Protein AF-A0A183J770-F1 (afdb_monomer_lite)

Secondary structure (DSSP, 8-state):
-HHHHHT-TTGGG-HHHHHHHHHHHHHHHHHHHHHHHHHHHHHHTT-HHHHHHHHHHHHHTT-HHHHHHHHHHHHHHHHHHHHHHHHHHHHHHHHHTTSS---TT------HHHHHHHHHHHHHHHHHHHHHHHHHHHHHHHHHHHHHHPBPTTT--BHHHHH-SHHHHHHHHHHHHHHHHHHHH-HHHHHHHHHSHHHHHHHHHHHHHHHHHHHHHHHHHS-SS-----TTTTHHHHHHHHHHTHHHHHHHHHHHHHHHHHHHHHHHHT-SSSS--HHHHHHHHHHHHHHHHTTTT-HHHHHHHHHHHHHHHHH-

Foldseek 3Di:
DVVVQVPPPVQCPDVVSVVVVVCVVVVLVVLLVVLLVLCVVCLLVVPLVSVLVSLVSCVVSVNNLVSVLVVLVVLLVVLLVLLVCLVVVLVVQLVVQPPPDDDPPDDDDPPPSSLVSSLVSRLVSLLVSLVSLLSVLSSVLSNLQNQQVDADPVPRHGNCVVNDPVSVVVSLLSSLVSLLVSCPPDPSNVVSCLQQVLSSVVSLCVSVPVSLVVLVVSVVVDPPDDPPRDSCNCVVSSVSNVVSCVVSLVSNLVVLLVQLVVLVVVQCVVPPPNDRDPVSVVSSVVSLCVSLVSCVVPPVSNCSNVVSVVVVVVVD

Organism: NCBI:txid241478

Sequence (316 aa):
MYRLLISKDDLKRIRIIQDEVHSIPKRRAECLKESQKLFLIGLENKDEKQVTFALQCFRNMNALKEQVRLYMDDISAEFEGMLNQIFESTARSTYTSSEGKTIPGSASLPNISVASAVQSSLWPHMNDLFEFVKDLLKKMIVLHGVTQRKRDTVSHKLWSDLIGHDDEDRLWRALAYLLQQKFSDHTAFRLTFQSNYPQLLRMINSAFLVPNQLAMTTSAIGSSDSSGLTRDSFYEQYKLLRKSALVLENAFVAKSLSRMFSSVESAFEDSSKRIPDEATTEIVVKSLSIELSAVEFDGELFSQVFIFSDIFSTFL

InterPro domains:
  IPR019465 Conserved oligomeric Golgi complex subunit 5 [PTHR13228] (4-305)
  IPR048485 Conserved oligomeric Golgi complex subunit 5, helical domain [PF20649] (11-208)

pLDDT: mean 78.62, std 15.92, range [36.47, 96.75]

Structure (mmCIF, N/CA/C/O backbone):
data_AF-A0A183J770-F1
#
_entry.id   AF-A0A183J770-F1
#
loop_
_atom_site.group_PDB
_atom_site.id
_atom_site.type_symbol
_atom_site.label_atom_id
_atom_site.label_alt_id
_atom_site.label_comp_id
_atom_site.label_asym_id
_atom_site.label_entity_id
_atom_site.label_seq_id
_atom_site.pdbx_PDB_ins_code
_atom_site.Cartn_x
_atom_site.Cartn_y
_atom_site.Cartn_z
_atom_site.occupancy
_atom_site.B_iso_or_equiv
_atom_site.auth_seq_id
_atom_site.auth_comp_id
_atom_site.auth_asym_id
_atom_site.auth_atom_id
_atom_site.pdbx_PDB_model_num
ATOM 1 N N . MET A 1 1 ? -17.113 -10.665 32.491 1.00 40.47 1 MET A N 1
ATOM 2 C CA . MET A 1 1 ? -17.746 -10.081 33.697 1.00 40.47 1 MET A CA 1
ATOM 3 C C . MET A 1 1 ? -19.216 -9.688 33.477 1.00 40.47 1 MET A C 1
ATOM 5 O O . MET A 1 1 ? -20.045 -10.115 34.263 1.00 40.47 1 MET A O 1
ATOM 9 N N . TYR A 1 2 ? -19.592 -8.992 32.392 1.00 44.75 2 TYR A N 1
ATOM 10 C CA . TYR A 1 2 ? -20.993 -8.572 32.144 1.00 44.75 2 TYR A CA 1
ATOM 11 C C . TYR A 1 2 ? -22.030 -9.706 31.988 1.00 44.75 2 TYR A C 1
ATOM 13 O O . TYR A 1 2 ? -23.143 -9.585 32.494 1.00 44.75 2 TYR A O 1
ATOM 21 N N . ARG A 1 3 ? -21.671 -10.849 31.380 1.00 45.25 3 ARG A N 1
ATOM 22 C CA . ARG A 1 3 ? -22.568 -12.027 31.312 1.00 45.25 3 ARG A CA 1
ATOM 23 C C . ARG A 1 3 ? -22.932 -12.603 32.691 1.00 45.25 3 ARG A C 1
ATOM 25 O O . ARG A 1 3 ? -24.007 -13.166 32.836 1.00 45.25 3 ARG A O 1
ATOM 32 N N . LEU A 1 4 ? -22.074 -12.426 33.700 1.00 47.38 4 LEU A N 1
ATOM 33 C CA . LEU A 1 4 ? -22.304 -12.917 35.065 1.00 47.38 4 LEU A CA 1
ATOM 34 C C . LEU A 1 4 ? -23.279 -12.036 35.863 1.00 47.38 4 LEU A C 1
ATOM 36 O O . LEU A 1 4 ? -23.953 -12.545 36.752 1.00 47.38 4 LEU A O 1
ATOM 40 N N . LEU A 1 5 ? -23.399 -10.746 35.527 1.00 51.81 5 LEU A N 1
ATOM 41 C CA . LEU A 1 5 ? -24.371 -9.838 36.151 1.00 51.81 5 LEU A CA 1
ATOM 42 C C . LEU A 1 5 ? -25.779 -10.015 35.567 1.00 51.81 5 LEU A C 1
ATOM 44 O O . LEU A 1 5 ? -26.750 -10.035 36.312 1.00 51.81 5 LEU A O 1
ATOM 48 N N . ILE A 1 6 ? -25.891 -10.234 34.254 1.00 53.56 6 ILE A N 1
ATOM 49 C CA . ILE A 1 6 ? -27.184 -10.445 33.573 1.00 53.56 6 ILE A CA 1
ATOM 50 C C . ILE A 1 6 ? -27.769 -11.841 33.870 1.00 53.56 6 ILE A C 1
ATOM 52 O O . ILE A 1 6 ? -28.968 -12.060 33.728 1.00 53.56 6 ILE A O 1
ATOM 56 N N . SER A 1 7 ? -26.939 -12.794 34.306 1.00 51.69 7 SER A N 1
ATOM 57 C CA . SER A 1 7 ? -27.364 -14.164 34.624 1.00 51.69 7 SER A CA 1
ATOM 58 C C . SER A 1 7 ? -28.011 -14.323 36.003 1.00 51.69 7 SER A C 1
ATOM 60 O O . SER A 1 7 ? -28.577 -15.381 36.268 1.00 51.69 7 SER A O 1
ATOM 62 N N . LYS A 1 8 ? -27.930 -13.327 36.894 1.00 57.81 8 LYS A N 1
ATOM 63 C CA . LYS A 1 8 ? -28.646 -13.387 38.173 1.00 57.81 8 LYS A CA 1
ATOM 64 C C . LYS A 1 8 ? -30.085 -12.938 37.937 1.00 57.81 8 LYS A C 1
ATOM 66 O O . LYS A 1 8 ? -30.335 -11.748 37.753 1.00 57.81 8 LYS A O 1
ATOM 71 N N . ASP A 1 9 ? -31.019 -13.888 37.918 1.00 60.59 9 ASP A N 1
ATOM 72 C CA . ASP A 1 9 ? -32.450 -13.642 37.665 1.00 60.59 9 ASP A CA 1
ATOM 73 C C . ASP A 1 9 ? -33.079 -12.604 38.611 1.00 60.59 9 ASP A C 1
ATOM 75 O O . ASP A 1 9 ? -34.055 -11.948 38.241 1.00 60.59 9 ASP A O 1
ATOM 79 N N . ASP A 1 10 ? -32.470 -12.368 39.774 1.00 64.38 10 ASP A N 1
ATOM 80 C CA . ASP A 1 10 ? -32.885 -11.337 40.728 1.00 64.38 10 ASP A CA 1
ATOM 81 C C . ASP A 1 10 ? -32.707 -9.905 40.192 1.00 64.38 10 ASP A C 1
ATOM 83 O O . ASP A 1 10 ? -33.536 -9.034 40.455 1.00 64.38 10 ASP A O 1
ATOM 87 N N . LEU A 1 11 ? -31.670 -9.645 39.383 1.00 66.75 11 LEU A N 1
ATOM 88 C CA . LEU A 1 11 ? -31.379 -8.307 38.841 1.00 66.75 11 LEU A CA 1
ATOM 89 C C . LEU A 1 11 ? -32.272 -7.952 37.646 1.00 66.75 11 LEU A C 1
ATOM 91 O O . LEU A 1 11 ? -32.510 -6.776 37.378 1.00 66.75 11 LEU A O 1
ATOM 95 N N . LYS A 1 12 ? -32.826 -8.956 36.955 1.00 63.12 12 LYS A N 1
ATOM 96 C CA . LYS A 1 12 ? -33.739 -8.748 35.820 1.00 63.12 12 LYS A CA 1
ATOM 97 C C . LYS A 1 12 ? -35.102 -8.195 36.236 1.00 63.12 12 LYS A C 1
ATOM 99 O O . LYS A 1 12 ? -35.827 -7.726 35.368 1.00 63.12 12 LYS A O 1
ATOM 104 N N . ARG A 1 13 ? -35.482 -8.268 37.519 1.00 66.31 13 ARG A N 1
ATOM 105 C CA . ARG A 1 13 ? -36.800 -7.823 38.022 1.00 66.31 13 ARG A CA 1
ATOM 106 C C . ARG A 1 13 ? -36.844 -6.345 38.420 1.00 66.31 13 ARG A C 1
ATOM 108 O O . ARG A 1 13 ? -37.922 -5.816 38.681 1.00 66.31 13 ARG A O 1
ATOM 115 N N . ILE A 1 14 ? -35.698 -5.668 38.465 1.00 78.69 14 ILE A N 1
ATOM 116 C CA . ILE A 1 14 ? -35.604 -4.260 38.857 1.00 78.69 14 ILE A CA 1
ATOM 117 C C . ILE A 1 14 ? -35.813 -3.390 37.608 1.00 78.69 14 ILE A C 1
ATOM 119 O O . ILE A 1 14 ? -34.984 -3.412 36.702 1.00 78.69 14 ILE A O 1
ATOM 123 N N . ARG A 1 15 ? -36.905 -2.609 37.559 1.00 73.56 15 ARG A N 1
ATOM 124 C CA . ARG A 1 15 ? -37.276 -1.762 36.397 1.00 73.56 15 ARG A CA 1
ATOM 125 C C . ARG A 1 15 ? -36.148 -0.835 35.933 1.00 73.56 15 ARG A C 1
ATOM 127 O O . ARG A 1 15 ? -35.867 -0.774 34.746 1.00 73.56 15 ARG A O 1
ATOM 134 N N . ILE A 1 16 ? -35.445 -0.202 36.872 1.00 76.56 16 ILE A N 1
ATOM 135 C CA . ILE A 1 16 ? -34.307 0.685 36.571 1.00 76.56 16 ILE A CA 1
ATOM 136 C C . ILE A 1 16 ? -33.196 -0.078 35.829 1.00 76.56 16 ILE A C 1
ATOM 138 O O . ILE A 1 16 ? -32.640 0.420 34.856 1.00 76.56 16 ILE A O 1
ATOM 142 N N . ILE A 1 17 ? -32.914 -1.319 36.241 1.00 78.25 17 ILE A N 1
ATOM 143 C CA . ILE A 1 17 ? -31.910 -2.168 35.588 1.00 78.25 17 ILE A CA 1
ATOM 144 C C . ILE A 1 17 ? -32.400 -2.604 34.204 1.00 78.25 17 ILE A C 1
ATOM 146 O O . ILE A 1 17 ? -31.603 -2.651 33.273 1.00 78.25 17 ILE A O 1
ATOM 150 N N . GLN A 1 18 ? -33.694 -2.893 34.034 1.00 76.44 18 GLN A N 1
ATOM 151 C CA . GLN A 1 18 ? -34.252 -3.210 32.717 1.00 76.44 18 GLN A CA 1
ATOM 152 C C . GLN A 1 18 ? -34.082 -2.040 31.743 1.00 76.44 18 GLN A C 1
ATOM 154 O O . GLN A 1 18 ? -33.569 -2.254 30.645 1.00 76.44 18 GLN A O 1
ATOM 159 N N . ASP A 1 19 ? -34.445 -0.821 32.137 1.00 78.19 19 ASP A N 1
ATOM 160 C CA . ASP A 1 19 ? -34.324 0.365 31.280 1.00 78.19 19 ASP A CA 1
ATOM 161 C C . ASP A 1 19 ? -32.858 0.649 30.910 1.00 78.19 19 ASP A C 1
ATOM 163 O O . ASP A 1 19 ? -32.532 0.895 29.742 1.00 78.19 19 ASP A O 1
ATOM 167 N N . GLU A 1 20 ? -31.936 0.524 31.871 1.00 80.25 20 GLU A N 1
ATOM 168 C CA . GLU A 1 20 ? -30.506 0.671 31.599 1.00 80.25 20 GLU A CA 1
ATOM 169 C C . GLU A 1 20 ? -29.980 -0.416 30.659 1.00 80.25 20 GLU A C 1
ATOM 171 O O . GLU A 1 20 ? -29.270 -0.089 29.705 1.00 80.25 20 GLU A O 1
ATOM 176 N N . VAL A 1 21 ? -30.368 -1.681 30.858 1.00 82.00 21 VAL A N 1
ATOM 177 C CA . VAL A 1 21 ? -29.949 -2.812 30.015 1.00 82.00 21 VAL A CA 1
ATOM 178 C C . VAL A 1 21 ? -30.389 -2.630 28.561 1.00 82.00 21 VAL A C 1
ATOM 180 O O . VAL A 1 21 ? -29.594 -2.901 27.659 1.00 82.00 21 VAL A O 1
ATOM 183 N N . HIS A 1 22 ? -31.593 -2.104 28.310 1.00 83.56 22 HIS A N 1
ATOM 184 C CA . HIS A 1 22 ? -32.054 -1.794 26.949 1.00 83.56 22 HIS A CA 1
ATOM 185 C C . HIS A 1 22 ? -31.248 -0.664 26.290 1.00 83.56 22 HIS A C 1
ATOM 187 O O . HIS A 1 22 ? -31.118 -0.634 25.066 1.00 83.56 22 HIS A O 1
ATOM 193 N N . SER A 1 23 ? -30.662 0.244 27.076 1.00 85.81 23 SER A N 1
ATOM 194 C CA . SER A 1 23 ? -29.820 1.331 26.559 1.00 85.81 23 SER A CA 1
ATOM 195 C C . SER A 1 23 ? -28.373 0.906 26.248 1.00 85.81 23 SER A C 1
ATOM 197 O O . SER A 1 23 ? -27.687 1.587 25.481 1.00 85.81 23 SER A O 1
ATOM 199 N N . ILE A 1 24 ? -27.901 -0.227 26.792 1.00 87.12 24 ILE A N 1
ATOM 200 C CA . ILE A 1 24 ? -26.514 -0.711 26.636 1.00 87.12 24 ILE A CA 1
ATOM 201 C C . ILE A 1 24 ? -26.102 -0.886 25.165 1.00 87.12 24 ILE A C 1
ATOM 203 O O . ILE A 1 24 ? -25.018 -0.415 24.816 1.00 87.12 24 ILE A O 1
ATOM 207 N N . PRO A 1 25 ? -26.898 -1.515 24.275 1.00 88.56 25 PRO A N 1
ATOM 208 C CA . PRO A 1 25 ? -26.505 -1.685 22.876 1.00 88.56 25 PRO A CA 1
ATOM 209 C C . PRO A 1 25 ? -26.272 -0.351 22.164 1.00 88.56 25 PRO A C 1
ATOM 211 O O . PRO A 1 25 ? -25.290 -0.209 21.437 1.00 88.56 25 PRO A O 1
ATOM 214 N N . LYS A 1 26 ? -27.128 0.646 22.428 1.00 90.62 26 LYS A N 1
ATOM 215 C CA . LYS A 1 26 ? -26.991 1.999 21.875 1.00 90.62 26 LYS A CA 1
ATOM 216 C C . LYS A 1 26 ? -25.698 2.657 22.357 1.00 90.62 26 LYS A C 1
ATOM 218 O O . LYS A 1 26 ? -24.903 3.107 21.539 1.00 90.62 26 LYS A O 1
ATOM 223 N N . ARG A 1 27 ? -25.437 2.624 23.668 1.00 88.81 27 ARG A N 1
ATOM 224 C CA . ARG A 1 27 ? -24.197 3.167 24.250 1.00 88.81 27 ARG A CA 1
ATOM 225 C C . ARG A 1 27 ? -22.950 2.444 23.736 1.00 88.81 27 ARG A C 1
ATOM 227 O O . ARG A 1 27 ? -21.929 3.080 23.497 1.00 88.81 27 ARG A O 1
ATOM 234 N N . ARG A 1 28 ? -23.024 1.124 23.521 1.00 91.31 28 ARG A N 1
ATOM 235 C CA . ARG A 1 28 ? -21.940 0.344 22.903 1.00 91.31 28 ARG A CA 1
ATOM 236 C C . ARG A 1 28 ? -21.666 0.819 21.476 1.00 91.31 28 ARG A C 1
ATOM 238 O O . ARG A 1 28 ? -20.506 0.996 21.127 1.00 91.31 28 ARG A O 1
ATOM 245 N N . ALA A 1 29 ? -22.703 1.034 20.668 1.00 91.62 29 ALA A N 1
ATOM 246 C CA . ALA A 1 29 ? -22.549 1.529 19.301 1.00 91.62 29 ALA A CA 1
ATOM 247 C C . ALA A 1 29 ? -21.938 2.942 19.263 1.00 91.62 29 ALA A C 1
ATOM 249 O O . ALA A 1 29 ? -21.024 3.196 18.482 1.00 91.62 29 ALA A O 1
ATOM 250 N N . GLU A 1 30 ? -22.383 3.840 20.145 1.00 93.38 30 GLU A N 1
ATOM 251 C CA . GLU A 1 30 ? -21.817 5.189 20.285 1.00 93.38 30 GLU A CA 1
ATOM 252 C C . GLU A 1 30 ? -20.341 5.145 20.712 1.00 93.38 30 GLU A C 1
ATOM 254 O O . GLU A 1 30 ? -19.501 5.809 20.107 1.00 93.38 30 GLU A O 1
ATOM 259 N N . CYS A 1 31 ? -19.998 4.306 21.694 1.00 94.06 31 CYS A N 1
ATOM 260 C CA . CYS A 1 31 ? -18.619 4.130 22.148 1.00 94.06 31 CYS A CA 1
ATOM 261 C C . CYS A 1 31 ? -17.715 3.534 21.057 1.00 94.06 31 CYS A C 1
ATOM 263 O O . CYS A 1 31 ? -16.578 3.980 20.902 1.00 94.06 31 CYS A O 1
ATOM 265 N N . LEU A 1 32 ? -18.213 2.570 20.270 1.00 94.25 32 LEU A N 1
ATOM 266 C CA . LEU A 1 32 ? -17.489 2.028 19.114 1.00 94.25 32 LEU A CA 1
ATOM 267 C C . LEU A 1 32 ? -17.213 3.112 18.077 1.00 94.25 32 LEU A C 1
ATOM 269 O O . LEU A 1 32 ? -16.071 3.254 17.653 1.00 94.25 32 LEU A O 1
ATOM 273 N N . LYS A 1 33 ? -18.227 3.910 17.729 1.00 94.69 33 LYS A N 1
ATOM 274 C CA . LYS A 1 33 ? -18.086 5.009 16.770 1.00 94.69 33 LYS A CA 1
ATOM 275 C C . LYS A 1 33 ? -17.037 6.024 17.220 1.00 94.69 33 LYS A C 1
ATOM 277 O O . LYS A 1 33 ? -16.205 6.443 16.420 1.00 94.69 33 LYS A O 1
ATOM 282 N N . GLU A 1 34 ? -17.051 6.411 18.491 1.00 95.50 34 GLU A N 1
ATOM 283 C CA . GLU A 1 34 ? -16.088 7.390 19.002 1.00 95.50 34 GLU A CA 1
ATOM 284 C C . GLU A 1 34 ? -14.673 6.809 19.107 1.00 95.50 34 GLU A C 1
ATOM 286 O O . GLU A 1 34 ? -13.698 7.475 18.764 1.00 95.50 34 GLU A O 1
ATOM 291 N N . SER A 1 35 ? -14.564 5.529 19.477 1.00 96.12 35 SER A N 1
ATOM 292 C CA . SER A 1 35 ? -13.290 4.801 19.464 1.00 96.12 35 SER A CA 1
ATOM 293 C C . SER A 1 35 ? -12.728 4.679 18.046 1.00 96.12 35 SER A C 1
ATOM 295 O O . SER A 1 35 ? -11.525 4.821 17.863 1.00 96.12 35 SER A O 1
ATOM 297 N N . GLN A 1 36 ? -13.580 4.481 17.036 1.00 95.81 36 GLN A N 1
ATOM 298 C CA . GLN A 1 36 ? -13.178 4.436 15.629 1.00 95.81 36 GLN A CA 1
ATOM 299 C C . GLN A 1 36 ? -12.633 5.777 15.144 1.00 95.81 36 GLN A C 1
ATOM 301 O O . GLN A 1 36 ? -11.571 5.814 14.532 1.00 95.81 36 GLN A O 1
ATOM 306 N N . LYS A 1 37 ? -13.287 6.894 15.477 1.00 96.06 37 LYS A N 1
ATOM 307 C CA . LYS A 1 37 ? -12.739 8.221 15.159 1.00 96.06 37 LYS A CA 1
ATOM 308 C C . LYS A 1 37 ? -11.376 8.438 15.808 1.00 96.06 37 LYS A C 1
ATOM 310 O O . LYS A 1 37 ? -10.448 8.878 15.141 1.00 96.06 37 LYS A O 1
ATOM 315 N N . LEU A 1 38 ? -11.252 8.108 17.094 1.00 96.44 38 LEU A N 1
ATOM 316 C CA . LEU A 1 38 ? -9.996 8.258 17.823 1.00 96.44 38 LEU A CA 1
ATOM 317 C C . LEU A 1 38 ? -8.891 7.360 17.252 1.00 96.44 38 LEU A C 1
ATOM 319 O O . LEU A 1 38 ? -7.741 7.778 17.191 1.00 96.44 38 LEU A O 1
ATOM 323 N N . PHE A 1 39 ? -9.240 6.153 16.803 1.00 96.75 39 PHE A N 1
ATOM 324 C CA . PHE A 1 39 ? -8.320 5.252 16.115 1.00 96.75 39 PHE A CA 1
ATOM 325 C C . PHE A 1 39 ? -7.771 5.885 14.834 1.00 96.75 39 PHE A C 1
ATOM 327 O O . PHE A 1 39 ? -6.556 5.945 14.662 1.00 96.75 39 PHE A O 1
ATOM 334 N N . LEU A 1 40 ? -8.650 6.409 13.975 1.00 95.56 40 LEU A N 1
ATOM 335 C CA . LEU A 1 40 ? -8.260 7.039 12.712 1.00 95.56 40 LEU A CA 1
ATOM 336 C C . LEU A 1 40 ? -7.416 8.301 12.937 1.00 95.56 40 LEU A C 1
ATOM 338 O O . LEU A 1 40 ? -6.365 8.446 12.322 1.00 95.56 40 LEU A O 1
ATOM 342 N N . ILE A 1 41 ? -7.821 9.172 13.867 1.00 95.88 41 ILE A N 1
ATOM 343 C CA . ILE A 1 41 ? -7.059 10.377 14.240 1.00 95.88 41 ILE A CA 1
ATOM 344 C C . ILE A 1 41 ? -5.691 9.997 14.822 1.00 95.88 41 ILE A C 1
ATOM 346 O O . ILE A 1 41 ? -4.683 10.630 14.510 1.00 95.88 41 ILE A O 1
ATOM 350 N N . GLY A 1 42 ? -5.646 8.952 15.650 1.00 94.31 42 GLY A N 1
ATOM 351 C CA . GLY A 1 42 ? -4.410 8.437 16.223 1.00 94.31 42 GLY A CA 1
ATOM 352 C C . GLY A 1 42 ? -3.455 7.909 15.155 1.00 94.31 42 GLY A C 1
ATOM 353 O O . GLY A 1 42 ? -2.263 8.199 15.217 1.00 94.31 42 GLY A O 1
ATOM 354 N N . LEU A 1 43 ? -3.962 7.182 14.155 1.00 94.44 43 LEU A N 1
ATOM 355 C CA . LEU A 1 43 ? -3.157 6.704 13.028 1.00 94.44 43 LEU A CA 1
ATOM 356 C C . LEU A 1 43 ? -2.656 7.854 12.149 1.00 94.44 43 LEU A C 1
ATOM 358 O O . LEU A 1 43 ? -1.479 7.872 11.798 1.00 94.44 43 LEU A O 1
ATOM 362 N N . GLU A 1 44 ? -3.512 8.829 11.848 1.00 94.12 44 GLU A N 1
ATOM 363 C CA . GLU A 1 44 ? -3.158 10.010 11.054 1.00 94.12 44 GLU A CA 1
ATOM 364 C C . GLU A 1 44 ? -2.035 10.823 11.717 1.00 94.12 44 GLU A C 1
ATOM 366 O O . GLU A 1 44 ? -1.012 11.131 11.105 1.00 94.12 44 GLU A O 1
ATOM 371 N N . ASN A 1 45 ? -2.173 11.086 13.018 1.00 93.62 45 ASN A N 1
ATOM 372 C CA . ASN A 1 45 ? -1.188 11.838 13.794 1.00 93.62 45 ASN A CA 1
ATOM 373 C C . ASN A 1 45 ? 0.008 10.996 14.258 1.00 93.62 45 ASN A C 1
ATOM 375 O O . ASN A 1 45 ? 0.919 11.532 14.892 1.00 93.62 45 ASN A O 1
ATOM 379 N N . LYS A 1 46 ? 0.011 9.686 13.977 1.00 90.00 46 LYS A N 1
ATOM 380 C CA . LYS A 1 46 ? 1.010 8.717 14.462 1.00 90.00 46 LYS A CA 1
ATOM 381 C C . LYS A 1 46 ? 1.141 8.726 15.993 1.00 90.00 46 LYS A C 1
ATOM 383 O O . LYS A 1 46 ? 2.217 8.499 16.544 1.00 90.00 46 LYS A O 1
ATOM 388 N N . ASP A 1 47 ? 0.034 8.984 16.689 1.00 91.75 47 ASP A N 1
ATOM 389 C CA . ASP A 1 47 ? -0.039 8.995 18.148 1.00 91.75 47 ASP A CA 1
ATOM 390 C C . ASP A 1 47 ? -0.327 7.582 18.674 1.00 91.75 47 ASP A C 1
ATOM 392 O O . ASP A 1 47 ? -1.475 7.136 18.781 1.00 91.75 47 ASP A O 1
ATOM 396 N N . GLU A 1 48 ? 0.741 6.879 19.057 1.00 90.50 48 GLU A N 1
ATOM 397 C CA . GLU A 1 48 ? 0.664 5.528 19.619 1.00 90.50 48 GLU A CA 1
ATOM 398 C C . GLU A 1 48 ? -0.271 5.427 20.835 1.00 90.50 48 GLU A C 1
ATOM 400 O O . GLU A 1 48 ? -0.868 4.371 21.068 1.00 90.50 48 GLU A O 1
ATOM 405 N N . LYS A 1 49 ? -0.419 6.497 21.631 1.00 91.44 49 LYS A N 1
ATOM 406 C CA . LYS A 1 49 ? -1.262 6.485 22.836 1.00 91.44 49 LYS A CA 1
ATOM 407 C C . LYS A 1 49 ? -2.736 6.482 22.460 1.00 91.44 49 LYS A C 1
ATOM 409 O O . LYS A 1 49 ? -3.499 5.699 23.030 1.00 91.44 49 LYS A O 1
ATOM 414 N N . GLN A 1 50 ? -3.126 7.309 21.490 1.00 93.50 50 GLN A N 1
ATOM 415 C CA . GLN A 1 50 ? -4.499 7.346 20.976 1.00 93.50 50 GLN A CA 1
ATOM 416 C C . GLN A 1 50 ? -4.872 6.021 20.314 1.00 93.50 50 GLN A C 1
ATOM 418 O O . GLN A 1 50 ? -5.920 5.455 20.631 1.00 93.50 50 GLN A O 1
ATOM 423 N N . VAL A 1 51 ? -3.973 5.475 19.487 1.00 94.38 51 VAL A N 1
ATOM 424 C CA . VAL A 1 51 ? -4.157 4.157 18.861 1.00 94.38 51 VAL A CA 1
ATOM 425 C C . VAL A 1 51 ? -4.307 3.074 19.931 1.00 94.38 51 VAL A C 1
ATOM 427 O O . VAL A 1 51 ? -5.261 2.301 19.898 1.00 94.38 51 VAL A O 1
ATOM 430 N N . THR A 1 52 ? -3.437 3.058 20.945 1.00 92.69 52 THR A N 1
ATOM 431 C CA . THR A 1 52 ? -3.531 2.114 22.073 1.00 92.69 52 THR A CA 1
ATOM 432 C C . THR A 1 52 ? -4.875 2.201 22.790 1.00 92.69 52 THR A C 1
ATOM 434 O O . THR A 1 52 ? -5.485 1.170 23.078 1.00 92.69 52 THR A O 1
ATOM 437 N N . PHE A 1 53 ? -5.337 3.413 23.102 1.00 93.50 53 PHE A N 1
ATOM 438 C CA . PHE A 1 53 ? -6.598 3.613 23.810 1.00 93.50 53 PHE A CA 1
ATOM 439 C C . PHE A 1 53 ? -7.789 3.130 22.976 1.00 93.50 53 PHE A C 1
ATOM 441 O O . PHE A 1 53 ? -8.639 2.396 23.482 1.00 93.50 53 PHE A O 1
ATOM 448 N N . ALA A 1 54 ? -7.826 3.475 21.688 1.00 95.44 54 ALA A N 1
ATOM 449 C CA . ALA A 1 54 ? -8.893 3.041 20.797 1.00 95.44 54 ALA A CA 1
ATOM 450 C C . ALA A 1 54 ? -8.931 1.510 20.639 1.00 95.44 54 ALA A C 1
ATOM 452 O O . ALA A 1 54 ? -9.991 0.898 20.797 1.00 95.44 54 ALA A O 1
ATOM 453 N N . LEU A 1 55 ? -7.772 0.869 20.436 1.00 93.94 55 LEU A N 1
ATOM 454 C CA . LEU A 1 55 ? -7.666 -0.593 20.363 1.00 93.94 55 LEU A CA 1
ATOM 455 C C . LEU A 1 55 ? -8.086 -1.268 21.678 1.00 93.94 55 LEU A C 1
ATOM 457 O O . LEU A 1 55 ? -8.776 -2.290 21.653 1.00 93.94 55 LEU A O 1
ATOM 461 N N . GLN A 1 56 ? -7.747 -0.684 22.832 1.00 92.19 56 GLN A N 1
ATOM 462 C CA . GLN A 1 56 ? -8.216 -1.172 24.131 1.00 92.19 56 GLN A CA 1
ATOM 463 C C . GLN A 1 56 ? -9.746 -1.106 24.233 1.00 92.19 56 GLN A C 1
ATOM 465 O O . GLN A 1 56 ? -10.369 -2.065 24.698 1.00 92.19 56 GLN A O 1
ATOM 470 N N . CYS A 1 57 ? -10.370 -0.014 23.781 1.00 93.19 57 CYS A N 1
ATOM 471 C CA . CYS A 1 57 ? -11.827 0.101 23.735 1.00 93.19 57 CYS A CA 1
ATOM 472 C C . CYS A 1 57 ? -12.445 -0.972 22.828 1.00 93.19 57 CYS A C 1
ATOM 474 O O . CYS A 1 57 ? -13.380 -1.661 23.248 1.00 93.19 57 CYS A O 1
ATOM 476 N N . PHE A 1 58 ? -11.891 -1.199 21.632 1.00 94.12 58 PHE A N 1
ATOM 477 C CA . PHE A 1 58 ? -12.351 -2.280 20.756 1.00 94.12 58 PHE A CA 1
ATOM 478 C C . PHE A 1 58 ? -12.206 -3.651 21.412 1.00 94.12 58 PHE A C 1
ATOM 480 O O . PHE A 1 58 ? -13.121 -4.475 21.333 1.00 94.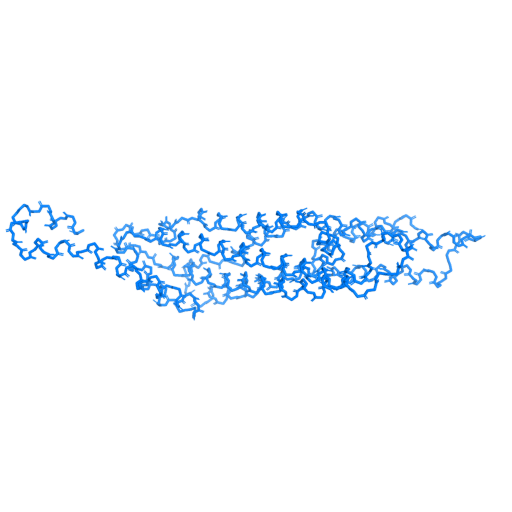12 58 PHE A O 1
ATOM 487 N N . ARG A 1 59 ? -11.092 -3.900 22.108 1.00 90.81 59 ARG A N 1
ATOM 488 C CA . ARG A 1 59 ? -10.871 -5.156 22.826 1.00 90.81 59 ARG A CA 1
ATOM 489 C C . ARG A 1 59 ? -11.900 -5.361 23.932 1.00 90.81 59 ARG A C 1
ATOM 491 O O . ARG A 1 59 ? -12.506 -6.431 23.993 1.00 90.81 59 ARG A O 1
ATOM 498 N N . ASN A 1 60 ? -12.153 -4.335 24.742 1.00 89.94 60 ASN A N 1
ATOM 499 C CA . ASN A 1 60 ? -13.140 -4.367 25.825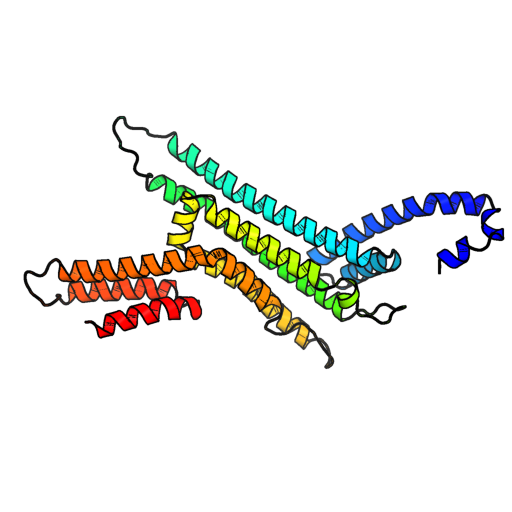 1.00 89.94 60 ASN A CA 1
ATOM 500 C C . ASN A 1 60 ? -14.563 -4.639 25.306 1.00 89.94 60 ASN A C 1
ATOM 502 O O . ASN A 1 60 ? -15.361 -5.285 25.983 1.00 89.94 60 ASN A O 1
ATOM 506 N N . MET A 1 61 ? -14.869 -4.191 24.085 1.00 91.12 61 MET A N 1
ATOM 507 C CA . MET A 1 61 ? -16.151 -4.424 23.411 1.00 91.12 61 MET A CA 1
ATOM 508 C C . MET A 1 61 ? -16.181 -5.698 22.553 1.00 91.12 61 MET A C 1
ATOM 510 O O . MET A 1 61 ? -17.191 -5.953 21.891 1.00 91.12 61 MET A O 1
ATOM 514 N N . ASN A 1 62 ? -15.110 -6.499 22.578 1.00 89.75 62 ASN A N 1
ATOM 515 C CA . ASN A 1 62 ? -14.908 -7.697 21.763 1.00 89.75 62 ASN A CA 1
ATOM 516 C C . ASN A 1 62 ? -15.065 -7.455 20.248 1.00 89.75 62 ASN A C 1
ATOM 518 O O . ASN A 1 62 ? -15.599 -8.298 19.537 1.00 89.75 62 ASN A O 1
ATOM 522 N N . ALA A 1 63 ? -14.617 -6.289 19.780 1.00 92.31 63 ALA A N 1
ATOM 523 C CA . ALA A 1 63 ? -14.697 -5.838 18.391 1.00 92.31 63 ALA A CA 1
ATOM 524 C C . ALA A 1 63 ? -13.311 -5.568 17.767 1.00 92.31 63 ALA A C 1
ATOM 526 O O . ALA A 1 63 ? -13.235 -5.050 16.664 1.00 92.31 63 ALA A O 1
ATOM 527 N N . LEU A 1 64 ? -12.207 -5.908 18.449 1.00 91.88 64 LEU A N 1
ATOM 528 C CA . LEU A 1 64 ? -10.836 -5.592 18.006 1.00 91.88 64 LEU A CA 1
ATOM 529 C C . LEU A 1 64 ? -10.536 -6.062 16.575 1.00 91.88 64 LEU A C 1
ATOM 531 O O . LEU A 1 64 ? -10.231 -5.239 15.719 1.00 91.88 64 LEU A O 1
ATOM 535 N N . LYS A 1 65 ? -10.651 -7.370 16.317 1.00 91.56 65 LYS A N 1
ATOM 536 C CA . LYS A 1 65 ? -10.365 -7.945 14.996 1.00 91.56 65 LYS A CA 1
ATOM 537 C C . LYS A 1 65 ? -11.289 -7.381 13.915 1.00 91.56 65 LYS A C 1
ATOM 539 O O . LYS A 1 65 ? -10.832 -7.018 12.842 1.00 91.56 65 LYS A O 1
ATOM 544 N N . GLU A 1 66 ? -12.580 -7.275 14.221 1.00 93.31 66 GLU A N 1
ATOM 545 C CA . GLU A 1 66 ? -13.583 -6.750 13.291 1.00 93.31 66 GLU A CA 1
ATOM 546 C C . GLU A 1 66 ? -13.280 -5.305 12.878 1.00 93.31 66 GLU A C 1
ATOM 548 O O . GLU A 1 66 ? -13.306 -5.003 11.692 1.00 93.31 66 GLU A O 1
ATOM 553 N N . GLN A 1 67 ? -12.946 -4.429 13.829 1.00 94.31 67 GLN A N 1
ATOM 554 C CA . GLN A 1 67 ? -12.667 -3.018 13.548 1.00 94.31 67 GLN A CA 1
ATOM 555 C C . GLN A 1 67 ? -11.366 -2.823 12.763 1.00 94.31 67 GLN A C 1
ATOM 557 O O . GLN A 1 67 ? -11.325 -1.995 11.859 1.00 94.31 67 GLN A O 1
ATOM 562 N N . VAL A 1 68 ? -10.322 -3.608 13.058 1.00 93.25 68 VAL A N 1
ATOM 563 C CA . VAL A 1 68 ? -9.079 -3.572 12.270 1.00 93.25 68 VAL A CA 1
ATOM 564 C C . VAL A 1 68 ? -9.323 -4.085 10.851 1.00 93.25 68 VAL A C 1
ATOM 566 O O . VAL A 1 68 ? -8.861 -3.464 9.902 1.00 93.25 68 VAL A O 1
ATOM 569 N N . ARG A 1 69 ? -10.103 -5.161 10.683 1.00 94.06 69 ARG A N 1
ATOM 570 C CA . ARG A 1 69 ? -10.469 -5.666 9.354 1.00 94.06 69 ARG A CA 1
ATOM 571 C C . ARG A 1 69 ? -11.265 -4.640 8.548 1.00 94.06 69 ARG A C 1
ATOM 573 O O . ARG A 1 69 ? -10.933 -4.420 7.393 1.00 94.06 69 ARG A O 1
ATOM 580 N N . LEU A 1 70 ? -12.266 -3.994 9.156 1.00 93.94 70 LEU A N 1
ATOM 581 C CA . LEU A 1 70 ? -13.037 -2.930 8.501 1.00 93.94 70 LEU A CA 1
ATOM 582 C C . LEU A 1 70 ? -12.128 -1.791 8.033 1.00 93.94 70 LEU A C 1
ATOM 584 O O . LEU A 1 70 ? -12.253 -1.352 6.901 1.00 93.94 70 LEU A O 1
ATOM 588 N N . TYR A 1 71 ? -11.159 -1.387 8.856 1.00 95.00 71 TYR A N 1
ATOM 589 C CA . TYR A 1 71 ? -10.164 -0.397 8.454 1.00 95.00 71 TYR A CA 1
ATOM 590 C C . TYR A 1 71 ? -9.334 -0.846 7.235 1.00 95.00 71 TYR A C 1
ATOM 592 O O . TYR A 1 71 ? -9.122 -0.054 6.322 1.00 95.00 71 TYR A O 1
ATOM 600 N N . MET A 1 72 ? -8.901 -2.112 7.173 1.00 94.62 72 MET A N 1
ATOM 601 C CA . MET A 1 72 ? -8.178 -2.637 6.001 1.00 94.62 72 MET A CA 1
ATOM 602 C C . MET A 1 72 ? -9.059 -2.720 4.745 1.00 94.62 72 MET A C 1
ATOM 604 O O . MET A 1 72 ? -8.591 -2.442 3.637 1.00 94.62 72 MET A O 1
ATOM 608 N N . ASP A 1 73 ? -10.327 -3.107 4.905 1.00 94.75 73 ASP A N 1
ATOM 609 C CA . ASP A 1 73 ? -11.298 -3.138 3.809 1.00 94.75 73 ASP A CA 1
ATOM 610 C C . ASP A 1 73 ? -11.552 -1.700 3.286 1.00 94.75 73 ASP A C 1
ATOM 612 O O . ASP A 1 73 ? -11.545 -1.485 2.073 1.00 94.75 73 ASP A O 1
ATOM 616 N N . ASP A 1 74 ? -11.661 -0.705 4.178 1.00 95.25 74 ASP A N 1
ATOM 617 C CA . ASP A 1 74 ? -11.811 0.717 3.829 1.00 95.25 74 ASP A CA 1
ATOM 618 C C . ASP A 1 74 ? -10.590 1.247 3.052 1.00 95.25 74 ASP A C 1
ATOM 620 O O . ASP A 1 74 ? -10.755 1.894 2.017 1.00 95.25 74 ASP A O 1
ATOM 624 N N . ILE A 1 75 ? -9.363 0.917 3.484 1.00 95.88 75 ILE A N 1
ATOM 625 C CA . ILE A 1 75 ? -8.123 1.270 2.763 1.00 95.88 75 ILE A CA 1
ATOM 626 C C . ILE A 1 75 ? -8.120 0.676 1.351 1.00 95.88 75 ILE A C 1
ATOM 628 O O . ILE A 1 75 ? -7.727 1.341 0.392 1.00 95.88 75 ILE A O 1
ATOM 632 N N . SER A 1 76 ? -8.537 -0.586 1.215 1.00 95.62 76 SER A N 1
ATOM 633 C CA . SER A 1 76 ? -8.591 -1.258 -0.088 1.00 95.62 76 SER A CA 1
ATOM 634 C C . SER A 1 76 ? -9.563 -0.545 -1.032 1.00 95.62 76 SER A C 1
ATOM 636 O O . SER A 1 76 ? -9.230 -0.312 -2.194 1.00 95.62 76 SER A O 1
ATOM 638 N N . ALA A 1 77 ? -10.735 -0.156 -0.521 1.00 96.62 77 ALA A N 1
ATOM 639 C CA . ALA A 1 77 ? -11.745 0.577 -1.279 1.00 96.62 77 ALA A CA 1
ATOM 640 C C . ALA A 1 77 ? -11.278 1.992 -1.663 1.00 96.62 77 ALA A C 1
ATOM 642 O O . ALA A 1 77 ? -11.517 2.440 -2.785 1.00 96.62 77 ALA A O 1
ATOM 643 N N . GLU A 1 78 ? -10.580 2.691 -0.764 1.00 96.25 78 GLU A N 1
ATOM 644 C CA . GLU A 1 78 ? -9.992 4.004 -1.046 1.00 96.25 78 GLU A CA 1
ATOM 645 C C . GLU A 1 78 ? -8.926 3.912 -2.146 1.00 96.25 78 GLU A C 1
ATOM 647 O O . GLU A 1 78 ? -8.949 4.688 -3.105 1.00 96.25 78 GLU A O 1
ATOM 652 N N . PHE A 1 79 ? -8.044 2.913 -2.069 1.00 96.06 79 PHE A N 1
ATOM 653 C CA . PHE A 1 79 ? -7.021 2.674 -3.082 1.00 96.06 79 PHE A CA 1
ATOM 654 C C . PHE A 1 79 ? -7.616 2.346 -4.456 1.00 96.06 79 PHE A C 1
ATOM 656 O O . PHE A 1 79 ? -7.186 2.900 -5.470 1.00 96.06 79 PHE A O 1
ATOM 663 N N . GLU A 1 80 ? -8.636 1.486 -4.498 1.00 95.50 80 GLU A N 1
ATOM 664 C CA . GLU A 1 80 ? -9.388 1.202 -5.720 1.00 95.50 80 GLU A CA 1
ATOM 665 C C . GLU A 1 80 ? -10.048 2.470 -6.283 1.00 95.50 80 GLU A C 1
ATOM 667 O O . GLU A 1 80 ? -9.984 2.726 -7.488 1.00 95.50 80 GLU A O 1
ATOM 672 N N . GLY A 1 81 ? -10.644 3.293 -5.416 1.00 95.19 81 GLY A N 1
ATOM 673 C CA . GLY A 1 81 ? -11.249 4.571 -5.780 1.00 95.19 81 GLY A CA 1
ATOM 674 C C . GLY A 1 81 ? -10.250 5.532 -6.422 1.00 95.19 81 GLY A C 1
ATOM 675 O O . GLY A 1 81 ? -10.529 6.068 -7.496 1.00 95.19 81 GLY A O 1
ATOM 676 N N . MET A 1 82 ? -9.071 5.708 -5.817 1.00 94.56 82 MET A N 1
ATOM 677 C CA . MET A 1 82 ? -7.998 6.529 -6.386 1.00 94.56 82 MET A CA 1
ATOM 678 C C . MET A 1 82 ? -7.522 5.977 -7.728 1.00 94.56 82 MET A C 1
ATOM 680 O O . MET A 1 82 ? -7.428 6.730 -8.693 1.00 94.56 82 MET A O 1
ATOM 684 N N . LEU A 1 83 ? -7.288 4.665 -7.834 1.00 92.50 83 LEU A N 1
ATOM 685 C CA . LEU A 1 83 ? -6.923 4.038 -9.105 1.00 92.50 83 LEU A CA 1
ATOM 686 C C . LEU A 1 83 ? -7.975 4.300 -10.184 1.00 92.50 83 LEU A C 1
ATOM 688 O O . LEU A 1 83 ? -7.640 4.735 -11.281 1.00 92.50 83 LEU A O 1
ATOM 692 N N . ASN A 1 84 ? -9.255 4.093 -9.889 1.00 91.69 84 ASN A N 1
ATOM 693 C CA . ASN A 1 84 ? -10.320 4.365 -10.850 1.00 91.69 84 ASN A CA 1
ATOM 694 C C . ASN A 1 84 ? -10.319 5.834 -11.299 1.00 91.69 84 ASN A C 1
ATOM 696 O O . ASN A 1 84 ? -10.402 6.097 -12.498 1.00 91.69 84 ASN A O 1
ATOM 700 N N . GLN A 1 85 ? -10.128 6.775 -10.371 1.00 91.19 85 GLN A N 1
ATOM 701 C CA . GLN A 1 85 ? -10.039 8.200 -10.691 1.00 91.19 85 GLN A CA 1
ATOM 702 C C . GLN A 1 85 ? -8.830 8.539 -11.571 1.00 91.19 85 GLN A C 1
ATOM 704 O O . GLN A 1 85 ? -8.990 9.303 -12.518 1.00 91.19 85 GLN A O 1
ATOM 709 N N . ILE A 1 86 ? -7.652 7.960 -11.310 1.00 90.19 86 ILE A N 1
ATOM 710 C CA . ILE A 1 86 ? -6.427 8.172 -12.106 1.00 90.19 86 ILE A CA 1
ATOM 711 C C . ILE A 1 86 ? -6.650 7.769 -13.561 1.00 90.19 86 ILE A C 1
ATOM 713 O O . ILE A 1 86 ? -6.332 8.512 -14.494 1.00 90.19 86 ILE A O 1
ATOM 717 N N . PHE A 1 87 ? -7.189 6.570 -13.763 1.00 84.75 87 PHE A N 1
ATOM 718 C CA . PHE A 1 87 ? -7.390 6.034 -15.102 1.00 84.75 87 PHE A CA 1
ATOM 719 C C . PHE A 1 87 ? -8.528 6.761 -15.825 1.00 84.75 87 PHE A C 1
ATOM 721 O O . PHE A 1 87 ? -8.409 7.046 -17.017 1.00 84.75 87 PHE A O 1
ATOM 728 N N . GLU A 1 88 ? -9.592 7.137 -15.114 1.00 85.06 88 GLU A N 1
ATOM 729 C CA . GLU A 1 88 ? -10.693 7.906 -15.688 1.00 85.06 88 GLU A CA 1
ATOM 730 C C . GLU A 1 88 ? -10.277 9.342 -16.050 1.00 85.06 88 GLU A C 1
ATOM 732 O O . GLU A 1 88 ? -10.565 9.803 -17.156 1.00 85.06 88 GLU A O 1
ATOM 737 N N . SER A 1 89 ? -9.558 10.048 -15.171 1.00 81.88 89 SER A N 1
ATOM 738 C CA . SER A 1 89 ? -9.081 11.414 -15.427 1.00 81.88 89 SER A CA 1
ATOM 739 C C . SER A 1 89 ? -8.120 11.451 -16.615 1.00 81.88 89 SER A C 1
ATOM 741 O O . SER A 1 89 ? -8.284 12.267 -17.523 1.00 81.88 89 SER A O 1
ATOM 743 N N . THR A 1 90 ? -7.187 10.501 -16.669 1.00 78.81 90 THR A N 1
ATOM 744 C CA . THR A 1 90 ? -6.211 10.385 -17.756 1.00 78.81 90 THR A CA 1
ATOM 745 C C . THR A 1 90 ? -6.885 10.004 -19.082 1.00 78.81 90 THR A C 1
ATOM 747 O O . THR A 1 90 ? -6.527 10.533 -20.141 1.00 78.81 90 THR A O 1
ATOM 750 N N . ALA A 1 91 ? -7.919 9.153 -19.051 1.00 75.25 91 ALA A N 1
ATOM 751 C CA . ALA A 1 91 ? -8.736 8.870 -20.229 1.00 75.25 91 ALA A CA 1
ATOM 752 C C . ALA A 1 91 ? -9.471 10.130 -20.722 1.00 75.25 91 ALA A C 1
ATOM 754 O O . ALA A 1 91 ? -9.435 10.424 -21.913 1.00 75.25 91 ALA A O 1
ATOM 755 N N . ARG A 1 92 ? -10.070 10.933 -19.831 1.00 71.00 92 ARG A N 1
ATOM 756 C CA . ARG A 1 92 ? -10.733 12.198 -20.212 1.00 71.00 92 ARG A CA 1
ATOM 757 C C . ARG A 1 92 ? -9.762 13.216 -20.821 1.00 71.00 92 ARG A C 1
ATOM 759 O O . ARG A 1 92 ? -10.094 13.809 -21.844 1.00 71.00 92 ARG A O 1
ATOM 766 N N . SER A 1 93 ? -8.556 13.371 -20.264 1.00 68.25 93 SER A N 1
ATOM 767 C CA . SER A 1 93 ? -7.509 14.254 -20.821 1.00 68.25 93 SER A CA 1
ATOM 768 C C . SER A 1 93 ? -7.095 13.871 -22.249 1.00 68.25 93 SER A C 1
ATOM 770 O O . SER A 1 93 ? -6.676 14.723 -23.034 1.00 68.25 93 SER A O 1
ATOM 772 N N . THR A 1 94 ? -7.238 12.592 -22.604 1.00 63.69 94 THR A N 1
ATOM 773 C CA . THR A 1 94 ? -6.972 12.081 -23.956 1.00 63.69 94 THR A CA 1
ATOM 774 C C . THR A 1 94 ? -8.017 12.587 -24.957 1.00 63.69 94 THR A C 1
ATOM 776 O O . THR A 1 94 ? -7.657 13.018 -26.052 1.00 63.69 94 THR A O 1
ATOM 779 N N . TYR A 1 95 ? -9.300 12.595 -24.577 1.00 58.41 95 TYR A N 1
ATOM 780 C CA . TYR A 1 95 ? -10.394 13.033 -25.453 1.00 58.41 95 TYR A CA 1
ATOM 781 C C . TYR A 1 95 ? -10.393 14.548 -25.680 1.00 58.41 95 TYR A C 1
ATOM 783 O O . TYR A 1 95 ? -10.503 14.990 -26.823 1.00 58.41 95 TYR A O 1
ATOM 791 N N . THR A 1 96 ? -10.170 15.349 -24.636 1.00 55.22 96 THR A N 1
ATOM 792 C CA . THR A 1 96 ? -10.152 16.821 -24.753 1.00 55.22 96 THR A CA 1
ATOM 793 C C . THR A 1 96 ? -8.977 17.342 -25.585 1.00 55.22 96 THR A C 1
ATOM 795 O O . THR A 1 96 ? -9.082 18.382 -26.229 1.00 55.22 96 THR A O 1
ATOM 798 N N . SER A 1 97 ? -7.872 16.593 -25.641 1.00 51.78 97 SER A N 1
ATOM 799 C CA . SER A 1 97 ? -6.711 16.911 -26.485 1.00 51.78 97 SER A CA 1
ATOM 800 C C . SER A 1 97 ? -6.930 16.578 -27.970 1.00 51.78 97 SER A C 1
ATOM 802 O O . SER A 1 97 ? -6.144 17.004 -28.817 1.00 51.78 97 SER A O 1
ATOM 804 N N . SER A 1 98 ? -7.979 15.814 -28.303 1.00 49.91 98 SER A N 1
ATOM 805 C CA . SER A 1 98 ? -8.284 15.369 -29.672 1.00 49.91 98 SER A CA 1
ATOM 806 C C . SER A 1 98 ? -9.280 16.265 -30.424 1.00 49.91 98 SER A C 1
ATOM 808 O O . SER A 1 98 ? -9.332 16.216 -31.652 1.00 49.91 98 SER A O 1
ATOM 810 N N . GLU A 1 99 ? -10.013 17.143 -29.729 1.00 44.75 99 GLU A N 1
ATOM 811 C CA . GLU A 1 99 ? -11.046 18.014 -30.326 1.00 44.75 99 GLU A CA 1
ATOM 812 C C . GLU A 1 99 ? -10.496 19.275 -31.027 1.00 44.75 99 GLU A C 1
ATOM 814 O O . GLU A 1 99 ? -11.255 20.092 -31.542 1.00 44.75 99 GLU A O 1
ATOM 819 N N . GLY A 1 100 ? -9.173 19.435 -31.115 1.00 45.66 100 GLY A N 1
ATOM 820 C CA . GLY A 1 100 ? -8.531 20.644 -31.638 1.00 45.66 100 GLY A CA 1
ATOM 821 C C . GLY A 1 100 ? -7.578 20.421 -32.813 1.00 45.66 100 GLY A C 1
ATOM 822 O O . GLY A 1 100 ? -6.434 20.846 -32.703 1.00 45.66 100 GLY A O 1
ATOM 823 N N . LYS A 1 101 ? -8.020 19.756 -33.898 1.00 45.00 101 LYS A N 1
ATOM 824 C CA . LYS A 1 101 ? -7.479 19.757 -35.294 1.00 45.00 101 LYS A CA 1
ATOM 825 C C . LYS A 1 101 ? -7.567 18.364 -35.935 1.00 45.00 101 LYS A C 1
ATOM 827 O O . LYS A 1 101 ? -6.572 17.655 -36.065 1.00 45.00 101 LYS A O 1
ATOM 832 N N . THR A 1 102 ? -8.741 17.994 -36.428 1.00 42.47 102 THR A N 1
ATOM 833 C CA . THR A 1 102 ? -8.880 16.916 -37.417 1.00 42.47 102 THR A CA 1
ATOM 834 C C . THR A 1 102 ? -8.713 17.518 -38.812 1.00 42.47 102 THR A C 1
ATOM 836 O O . THR A 1 102 ? -9.621 18.148 -39.347 1.00 42.47 102 THR A O 1
ATOM 839 N N . ILE A 1 103 ? -7.521 17.369 -39.397 1.00 48.22 103 ILE A N 1
ATOM 840 C CA . ILE A 1 103 ? -7.292 17.656 -40.820 1.00 48.22 103 ILE A CA 1
ATOM 841 C C . ILE A 1 103 ? -7.856 16.463 -41.616 1.00 48.22 103 ILE A C 1
ATOM 843 O O . ILE A 1 103 ? -7.502 15.321 -41.302 1.00 48.22 103 ILE A O 1
ATOM 847 N N . PRO A 1 104 ? -8.724 16.673 -42.623 1.00 36.47 104 PRO A N 1
ATOM 848 C CA . PRO A 1 104 ? -9.260 15.579 -43.428 1.00 36.47 104 PRO A CA 1
ATOM 849 C C . PRO A 1 104 ? -8.129 14.849 -44.170 1.00 36.47 104 PRO A C 1
ATOM 851 O O . PRO A 1 104 ? -7.360 15.483 -44.887 1.00 36.47 104 PRO A O 1
ATOM 854 N N . GLY A 1 105 ? -8.031 13.524 -44.005 1.00 44.25 105 GLY A N 1
ATOM 855 C CA . GLY A 1 105 ? -7.084 12.666 -44.738 1.00 44.25 105 GLY A CA 1
ATOM 856 C C . GLY A 1 105 ? -5.936 12.050 -43.924 1.00 44.25 105 GLY A C 1
ATOM 857 O O . GLY A 1 105 ? -5.156 11.287 -44.487 1.00 44.25 105 GLY A O 1
ATOM 858 N N . SER A 1 106 ? -5.821 12.314 -42.617 1.00 42.72 106 SER A N 1
ATOM 859 C CA . SER A 1 106 ? -4.801 11.656 -41.782 1.00 42.72 106 SER A CA 1
ATOM 860 C C . SER A 1 106 ? -5.244 10.251 -41.366 1.00 42.72 106 SER A C 1
ATOM 862 O O . SER A 1 106 ? -6.185 10.093 -40.590 1.00 42.72 106 SER A O 1
ATOM 864 N N . ALA A 1 107 ? -4.535 9.231 -41.849 1.00 40.78 107 ALA A N 1
ATOM 865 C CA . ALA A 1 107 ? -4.629 7.868 -41.339 1.00 40.78 107 ALA A CA 1
ATOM 866 C C . ALA A 1 107 ? -4.363 7.835 -39.820 1.00 40.78 107 ALA A C 1
ATOM 868 O O . ALA A 1 107 ? -3.525 8.583 -39.310 1.00 40.78 107 ALA A O 1
ATOM 869 N N . SER A 1 108 ? -5.096 6.983 -39.099 1.00 39.38 108 SER A N 1
ATOM 870 C CA . SER A 1 108 ? -5.018 6.801 -37.646 1.00 39.38 108 SER A CA 1
ATOM 871 C C . SER A 1 108 ? -3.664 6.240 -37.202 1.00 39.38 108 SER A C 1
ATOM 873 O O . SER A 1 108 ? -3.525 5.050 -36.935 1.00 39.38 108 SER A O 1
ATOM 875 N N . LEU A 1 109 ? -2.660 7.101 -37.079 1.00 41.78 109 LEU A N 1
ATOM 876 C CA . LEU A 1 109 ? -1.555 6.866 -36.158 1.00 41.78 109 LEU A CA 1
ATOM 877 C C . LEU A 1 109 ? -1.993 7.383 -34.779 1.00 41.78 109 LEU A C 1
ATOM 879 O O . LEU A 1 109 ? -2.596 8.459 -34.712 1.00 41.78 109 LEU A O 1
ATOM 883 N N . PRO A 1 110 ? -1.737 6.657 -33.673 1.00 43.72 110 PRO A N 1
ATOM 884 C CA . PRO A 1 110 ? -1.931 7.208 -32.340 1.00 43.72 110 PRO A CA 1
ATOM 885 C C . PRO A 1 110 ? -1.016 8.429 -32.226 1.00 43.72 110 PRO A C 1
ATOM 887 O O . PRO A 1 110 ? 0.206 8.310 -32.165 1.00 43.72 110 PRO A O 1
ATOM 890 N N . ASN A 1 111 ? -1.626 9.608 -32.314 1.00 52.53 111 ASN A N 1
ATOM 891 C CA . ASN A 1 111 ? -0.942 10.888 -32.382 1.00 52.53 111 ASN A CA 1
ATOM 892 C C . ASN A 1 111 ? 0.062 10.985 -31.222 1.00 52.53 111 ASN A C 1
ATOM 894 O O . ASN A 1 111 ? -0.318 10.837 -30.062 1.00 52.53 111 ASN A O 1
ATOM 898 N N . ILE A 1 112 ? 1.336 11.250 -31.518 1.00 53.50 112 ILE A N 1
ATOM 899 C CA . ILE A 1 112 ? 2.412 11.426 -30.520 1.00 53.50 112 ILE A CA 1
ATOM 900 C C . ILE A 1 112 ? 2.012 12.463 -29.445 1.00 53.50 112 ILE A C 1
ATOM 902 O O . ILE A 1 112 ? 2.409 12.354 -28.284 1.00 53.50 112 ILE A O 1
ATOM 906 N N . SER A 1 113 ? 1.145 13.421 -29.800 1.00 55.03 113 SER A N 1
ATOM 907 C CA . SER A 1 113 ? 0.550 14.393 -28.874 1.00 55.03 113 SER A CA 1
ATOM 908 C C . SER A 1 113 ? -0.333 13.764 -27.789 1.00 55.03 113 SER A C 1
ATOM 910 O O . SER A 1 113 ? -0.318 14.228 -26.652 1.00 55.03 113 SER A O 1
ATOM 912 N N . VAL A 1 114 ? -1.054 12.685 -28.099 1.00 59.91 114 VAL A N 1
ATOM 913 C CA . VAL A 1 114 ? -1.933 11.977 -27.159 1.00 59.91 114 VAL A CA 1
ATOM 914 C C . VAL A 1 114 ? -1.114 11.198 -26.132 1.00 59.91 114 VAL A C 1
ATOM 916 O O . VAL A 1 114 ? -1.413 11.255 -24.944 1.00 59.91 114 VAL A O 1
ATOM 919 N N . ALA A 1 115 ? -0.037 10.530 -26.556 1.00 63.28 115 ALA A N 1
ATOM 920 C CA . ALA A 1 115 ? 0.857 9.822 -25.636 1.00 63.28 115 ALA A CA 1
ATOM 921 C C . ALA A 1 115 ? 1.555 10.784 -24.654 1.00 63.28 115 ALA A C 1
ATOM 923 O O . ALA A 1 115 ? 1.663 10.480 -23.469 1.00 63.28 115 ALA A O 1
ATOM 924 N N . SER A 1 116 ? 1.964 11.965 -25.128 1.00 67.19 116 SER A N 1
ATOM 925 C CA . SER A 1 116 ? 2.563 13.015 -24.292 1.00 67.19 116 SER A CA 1
ATOM 926 C C . SER A 1 116 ? 1.565 13.615 -23.286 1.00 67.19 116 SER A C 1
ATOM 928 O O . SER A 1 116 ? 1.891 13.773 -22.111 1.00 67.19 116 SER A O 1
ATOM 930 N N . ALA A 1 117 ? 0.318 13.869 -23.705 1.00 68.44 117 ALA A N 1
ATOM 931 C CA . ALA A 1 117 ? -0.742 14.369 -22.821 1.00 68.44 117 ALA A CA 1
ATOM 932 C C . ALA A 1 117 ? -1.178 13.338 -21.760 1.00 68.44 117 ALA A C 1
ATOM 934 O O . ALA A 1 117 ? -1.432 13.687 -20.608 1.00 68.44 117 ALA A O 1
ATOM 935 N N . VAL A 1 118 ? -1.224 12.054 -22.127 1.00 71.88 118 VAL A N 1
ATOM 936 C CA . VAL A 1 118 ? -1.450 10.951 -21.180 1.00 71.88 118 VAL A CA 1
ATOM 937 C C . VAL A 1 118 ? -0.318 10.889 -20.159 1.00 71.88 118 VAL A C 1
ATOM 939 O O . VAL A 1 118 ? -0.583 10.769 -18.969 1.00 71.88 118 VAL A O 1
ATOM 942 N N . GLN A 1 119 ? 0.937 11.014 -20.596 1.00 75.69 119 GLN A N 1
ATOM 943 C CA . GLN A 1 119 ? 2.096 10.995 -19.703 1.00 75.69 119 GLN A CA 1
ATOM 944 C C . GLN A 1 119 ? 2.098 12.157 -18.706 1.00 75.69 119 GLN A C 1
ATOM 946 O O . GLN A 1 119 ? 2.338 11.932 -17.520 1.00 75.69 119 GLN A O 1
ATOM 951 N N . SER A 1 120 ? 1.813 13.381 -19.154 1.00 77.75 120 SER A N 1
ATOM 952 C CA . SER A 1 120 ? 1.825 14.558 -18.278 1.00 77.75 120 SER A CA 1
ATOM 953 C C . SER A 1 120 ? 0.716 14.536 -17.222 1.00 77.75 120 SER A C 1
ATOM 955 O O . SER A 1 120 ? 0.931 15.027 -16.116 1.00 77.75 120 SER A O 1
ATOM 957 N N . SER A 1 121 ? -0.435 13.930 -17.531 1.00 81.94 121 SER A N 1
ATOM 958 C CA . SER A 1 121 ? -1.542 13.757 -16.584 1.00 81.94 121 SER A CA 1
ATOM 959 C C . SER A 1 121 ? -1.353 12.539 -15.670 1.00 81.94 121 SER A C 1
ATOM 961 O O . SER A 1 121 ? -1.633 12.614 -14.481 1.00 81.94 121 SER A O 1
ATOM 963 N N . LEU A 1 122 ? -0.826 11.419 -16.171 1.00 87.75 122 LEU A N 1
ATOM 964 C CA . LEU A 1 122 ? -0.739 10.160 -15.421 1.00 87.75 122 LEU A CA 1
ATOM 965 C C . LEU A 1 122 ? 0.212 10.226 -14.219 1.00 87.75 122 LEU A C 1
ATOM 967 O O . LEU A 1 122 ? -0.143 9.808 -13.118 1.00 87.75 122 LEU A O 1
ATOM 971 N N . TRP A 1 123 ? 1.439 10.709 -14.429 1.00 89.38 123 TRP A N 1
ATOM 972 C CA . TRP A 1 123 ? 2.502 10.576 -13.430 1.00 89.38 123 TRP A CA 1
ATOM 973 C C . TRP A 1 123 ? 2.268 11.337 -12.124 1.00 89.38 123 TRP A C 1
ATOM 975 O O . TRP A 1 123 ? 2.557 10.750 -11.081 1.00 89.38 123 TRP A O 1
ATOM 985 N N . PRO A 1 124 ? 1.737 12.576 -12.125 1.00 89.94 124 PRO A N 1
ATOM 986 C CA . PRO A 1 124 ? 1.381 13.263 -10.887 1.00 89.94 124 PRO A CA 1
ATOM 987 C C . PRO A 1 124 ? 0.410 12.445 -10.034 1.00 89.94 124 PRO A C 1
ATOM 989 O O . PRO A 1 124 ? 0.686 12.196 -8.866 1.00 89.94 124 PRO A O 1
ATOM 992 N N . HIS A 1 125 ? -0.660 11.918 -10.635 1.00 90.81 125 HIS A N 1
ATOM 993 C CA . HIS A 1 125 ? -1.633 11.153 -9.864 1.00 90.81 125 HIS A CA 1
ATOM 994 C C . HIS A 1 125 ? -1.096 9.778 -9.420 1.00 90.81 125 HIS A C 1
ATOM 996 O O . HIS A 1 125 ? -1.441 9.294 -8.345 1.00 90.81 125 HIS A O 1
ATOM 1002 N N . MET A 1 126 ? -0.217 9.143 -10.208 1.00 91.75 126 MET A N 1
ATOM 1003 C CA . MET A 1 126 ? 0.495 7.936 -9.762 1.00 91.75 126 MET A CA 1
ATOM 1004 C C . MET A 1 126 ? 1.421 8.231 -8.577 1.00 91.75 126 MET A C 1
ATOM 1006 O O . MET A 1 126 ? 1.534 7.409 -7.670 1.00 91.75 126 MET A O 1
ATOM 1010 N N . ASN A 1 127 ? 2.066 9.397 -8.557 1.00 92.44 127 ASN A N 1
ATOM 1011 C CA . ASN A 1 127 ? 2.880 9.818 -7.424 1.00 92.44 127 ASN A CA 1
ATOM 1012 C C . ASN A 1 127 ? 2.024 10.001 -6.161 1.00 92.44 127 ASN A C 1
ATOM 1014 O O . ASN A 1 127 ? 2.418 9.527 -5.099 1.00 92.44 127 ASN A O 1
ATOM 1018 N N . ASP A 1 128 ? 0.837 10.601 -6.283 1.00 93.50 128 ASP A N 1
ATOM 1019 C CA . ASP A 1 128 ? -0.108 10.734 -5.165 1.00 93.50 128 ASP A CA 1
ATOM 1020 C C . ASP A 1 128 ? -0.552 9.362 -4.631 1.00 93.50 128 ASP A C 1
ATOM 1022 O O . ASP A 1 128 ? -0.558 9.135 -3.420 1.00 93.50 128 ASP A O 1
ATOM 1026 N N . LEU A 1 129 ? -0.823 8.403 -5.527 1.00 95.00 129 LEU A N 1
ATOM 1027 C CA . LEU A 1 129 ? -1.145 7.021 -5.157 1.00 95.00 129 LEU A CA 1
ATOM 1028 C C . LEU A 1 129 ? -0.018 6.357 -4.348 1.00 95.00 129 LEU A C 1
ATOM 1030 O O . LEU A 1 129 ? -0.278 5.673 -3.358 1.00 95.00 129 LEU A O 1
ATOM 1034 N N . PHE A 1 130 ? 1.243 6.539 -4.746 1.00 94.31 130 PHE A N 1
ATOM 1035 C CA . PHE A 1 130 ? 2.376 5.954 -4.021 1.00 94.31 130 PHE A CA 1
ATOM 1036 C C . PHE A 1 130 ? 2.738 6.719 -2.742 1.00 94.31 130 PHE A C 1
ATOM 1038 O O . PHE A 1 130 ? 3.221 6.097 -1.793 1.00 94.31 130 PHE A O 1
ATOM 1045 N N . GLU A 1 131 ? 2.447 8.021 -2.646 1.00 93.94 131 GLU A N 1
ATOM 1046 C CA . GLU A 1 131 ? 2.534 8.735 -1.367 1.00 93.94 131 GLU A CA 1
ATOM 1047 C C . GLU A 1 131 ? 1.450 8.250 -0.391 1.00 93.94 131 GLU A C 1
ATOM 1049 O O . GLU A 1 131 ? 1.741 8.086 0.795 1.00 93.94 131 GLU A O 1
ATOM 1054 N N . PHE A 1 132 ? 0.253 7.899 -0.878 1.00 94.75 132 PHE A N 1
ATOM 1055 C CA . PHE A 1 132 ? -0.753 7.204 -0.068 1.00 94.75 132 PHE A CA 1
ATOM 1056 C C . PHE A 1 132 ? -0.241 5.850 0.442 1.00 94.75 132 PHE A C 1
ATOM 1058 O O . PHE A 1 132 ? -0.332 5.579 1.638 1.00 94.75 132 PHE A O 1
ATOM 1065 N N . VAL A 1 133 ? 0.367 5.016 -0.415 1.00 94.38 133 VAL A N 1
ATOM 1066 C CA . VAL A 1 133 ? 0.968 3.732 0.015 1.00 94.38 133 VAL A CA 1
ATOM 1067 C C . VAL A 1 133 ? 2.055 3.958 1.071 1.00 94.38 133 VAL A C 1
ATOM 1069 O O . VAL A 1 133 ? 2.130 3.241 2.069 1.00 94.38 133 VAL A O 1
ATOM 1072 N N . LYS A 1 134 ? 2.888 4.983 0.889 1.00 92.06 134 LYS A N 1
ATOM 1073 C CA . LYS A 1 134 ? 3.922 5.364 1.855 1.00 92.06 134 LYS A CA 1
ATOM 1074 C C . LYS A 1 134 ? 3.338 5.803 3.192 1.00 92.06 134 LYS A C 1
ATOM 1076 O O . LYS A 1 134 ? 3.916 5.500 4.236 1.00 92.06 134 LYS A O 1
ATOM 1081 N N . ASP A 1 135 ? 2.232 6.537 3.193 1.00 92.50 135 ASP A N 1
ATOM 1082 C CA . ASP A 1 135 ? 1.554 6.929 4.425 1.00 92.50 135 ASP A CA 1
ATOM 1083 C C . ASP A 1 135 ? 0.863 5.743 5.112 1.00 92.50 135 ASP A C 1
ATOM 1085 O O . ASP A 1 135 ? 1.016 5.558 6.323 1.00 92.50 135 ASP A O 1
ATOM 1089 N N . LEU A 1 136 ? 0.231 4.862 4.332 1.00 93.25 136 LEU A N 1
ATOM 1090 C CA . LEU A 1 136 ? -0.313 3.590 4.797 1.00 93.25 136 LEU A CA 1
ATOM 1091 C C . LEU A 1 136 ? 0.751 2.753 5.521 1.00 93.25 136 LEU A C 1
ATOM 1093 O O . LEU A 1 136 ? 0.511 2.290 6.634 1.00 93.25 136 LEU A O 1
ATOM 1097 N N . LEU A 1 137 ? 1.953 2.616 4.952 1.00 91.06 137 LEU A N 1
ATOM 1098 C CA . LEU A 1 137 ? 3.066 1.908 5.595 1.00 91.06 137 LEU A CA 1
ATOM 1099 C C . LEU A 1 137 ? 3.442 2.525 6.952 1.00 91.06 137 LEU A C 1
ATOM 1101 O O . LEU A 1 137 ? 3.658 1.802 7.923 1.00 91.06 137 LEU A O 1
ATOM 1105 N N . LYS A 1 138 ? 3.471 3.860 7.066 1.00 88.88 138 LYS A N 1
ATOM 1106 C CA . LYS A 1 138 ? 3.734 4.538 8.351 1.00 88.88 138 LYS A CA 1
ATOM 1107 C C . LYS A 1 138 ? 2.631 4.253 9.375 1.00 88.88 138 LYS A C 1
ATOM 1109 O O . LYS A 1 138 ? 2.938 4.016 10.542 1.00 88.88 138 LYS A O 1
ATOM 1114 N N . LYS A 1 139 ? 1.363 4.259 8.951 1.00 91.44 139 LYS A N 1
ATOM 1115 C CA . LYS A 1 139 ? 0.209 3.910 9.797 1.00 91.44 139 LYS A CA 1
ATOM 1116 C C . LYS A 1 139 ? 0.294 2.455 10.273 1.00 91.44 139 LYS A C 1
ATOM 1118 O O . LYS A 1 139 ? 0.083 2.192 11.458 1.00 91.44 139 LYS A O 1
ATOM 1123 N N . MET A 1 140 ? 0.697 1.533 9.397 1.00 89.94 140 MET A N 1
ATOM 1124 C CA . MET A 1 140 ? 0.924 0.126 9.750 1.00 89.94 140 MET A CA 1
ATOM 1125 C C . MET A 1 140 ? 2.055 -0.048 10.764 1.00 89.94 140 MET A C 1
ATOM 1127 O O . MET A 1 140 ? 1.877 -0.798 11.717 1.00 89.94 140 MET A O 1
ATOM 1131 N N . ILE A 1 141 ? 3.159 0.700 10.651 1.00 87.56 141 ILE A N 1
ATOM 1132 C CA . ILE A 1 141 ? 4.240 0.684 11.658 1.00 87.56 141 ILE A CA 1
ATOM 1133 C C . ILE A 1 141 ? 3.706 1.036 13.051 1.00 87.56 141 ILE A C 1
ATOM 1135 O O . ILE A 1 141 ? 4.001 0.336 14.020 1.00 87.56 141 ILE A O 1
ATOM 1139 N N . VAL A 1 142 ? 2.894 2.092 13.165 1.00 88.38 142 VAL A N 1
ATOM 1140 C CA . VAL A 1 142 ? 2.283 2.497 14.444 1.00 88.38 142 VAL A CA 1
ATOM 1141 C C . VAL A 1 142 ? 1.356 1.398 14.971 1.00 88.38 142 VAL A C 1
ATOM 1143 O O . VAL A 1 142 ? 1.417 1.036 16.150 1.00 88.38 142 VAL A O 1
ATOM 1146 N N . LEU A 1 143 ? 0.519 0.831 14.099 1.00 90.06 143 LEU A N 1
ATOM 1147 C CA . LEU A 1 143 ? -0.405 -0.243 14.454 1.00 90.06 143 LEU A CA 1
ATOM 1148 C C . LEU A 1 143 ? 0.333 -1.505 14.929 1.00 90.06 143 LEU A C 1
ATOM 1150 O O . LEU A 1 143 ? 0.003 -2.051 15.986 1.00 90.06 143 LEU A O 1
ATOM 1154 N N . HIS A 1 144 ? 1.360 -1.950 14.204 1.00 86.44 144 HIS A N 1
ATOM 1155 C CA . HIS A 1 144 ? 2.222 -3.073 14.585 1.00 86.44 144 HIS A CA 1
ATOM 1156 C C . HIS A 1 144 ? 2.952 -2.800 15.894 1.00 86.44 144 HIS A C 1
ATOM 1158 O O . HIS A 1 144 ? 2.911 -3.625 16.804 1.00 86.44 144 HIS A O 1
ATOM 1164 N N . GLY A 1 145 ? 3.536 -1.611 16.045 1.00 84.19 145 GLY A N 1
ATOM 1165 C CA . GLY A 1 145 ? 4.242 -1.223 17.261 1.00 84.19 145 GLY A CA 1
ATOM 1166 C C . GLY A 1 145 ? 3.348 -1.290 18.501 1.00 84.19 145 GLY A C 1
ATOM 1167 O O . GLY A 1 145 ? 3.774 -1.751 19.561 1.00 84.19 145 GLY A O 1
ATOM 1168 N N . VAL A 1 146 ? 2.087 -0.863 18.406 1.00 86.75 146 VAL A N 1
ATOM 1169 C CA . VAL A 1 146 ? 1.127 -0.965 19.520 1.00 86.75 146 VAL A CA 1
ATOM 1170 C C . VAL A 1 146 ? 0.692 -2.415 19.761 1.00 86.75 146 VAL A C 1
ATOM 1172 O O . VAL A 1 146 ? 0.657 -2.870 20.908 1.00 86.75 146 VAL A O 1
ATOM 1175 N N . THR A 1 147 ? 0.373 -3.153 18.698 1.00 85.62 147 THR A N 1
ATOM 1176 C CA . THR A 1 147 ? -0.191 -4.511 18.796 1.00 85.62 147 THR A CA 1
ATOM 1177 C C . THR A 1 147 ? 0.822 -5.566 19.246 1.00 85.62 147 THR A C 1
ATOM 1179 O O . THR A 1 147 ? 0.428 -6.527 19.908 1.00 85.62 147 THR A O 1
ATOM 1182 N N . GLN A 1 148 ? 2.114 -5.362 18.973 1.00 82.50 148 GLN A N 1
ATOM 1183 C CA . GLN A 1 148 ? 3.209 -6.227 19.430 1.00 82.50 148 GLN A CA 1
ATOM 1184 C C . GLN A 1 148 ? 3.641 -5.956 20.882 1.00 82.50 148 GLN A C 1
ATOM 1186 O O . GLN A 1 148 ? 4.213 -6.829 21.529 1.00 82.50 148 GLN A O 1
ATOM 1191 N N . ARG A 1 149 ? 3.362 -4.766 21.434 1.00 81.19 149 ARG A N 1
ATOM 1192 C CA . ARG A 1 149 ? 3.704 -4.432 22.833 1.00 81.19 149 ARG A CA 1
ATOM 1193 C C . ARG A 1 149 ? 2.583 -4.751 23.818 1.00 81.19 149 ARG A C 1
ATOM 1195 O O . ARG A 1 149 ? 2.840 -5.008 24.994 1.00 81.19 149 ARG A O 1
ATOM 1202 N N . LYS A 1 150 ? 1.324 -4.692 23.378 1.00 80.06 150 LYS A N 1
ATOM 1203 C CA . LYS A 1 150 ? 0.164 -4.855 24.261 1.00 80.06 150 LYS A CA 1
ATOM 1204 C C . LYS A 1 150 ? -0.303 -6.305 24.318 1.00 80.06 150 LYS A C 1
ATOM 1206 O O . LYS A 1 150 ? -0.570 -6.940 23.301 1.00 80.06 150 LYS A O 1
ATOM 1211 N N . ARG A 1 151 ? -0.443 -6.805 25.549 1.00 81.69 151 ARG A N 1
ATOM 1212 C CA . ARG A 1 151 ? -1.042 -8.107 25.854 1.00 81.69 151 ARG A CA 1
ATOM 1213 C C . ARG A 1 151 ? -2.452 -7.926 26.383 1.00 81.69 151 ARG A C 1
ATOM 1215 O O . ARG A 1 151 ? -2.739 -7.003 27.144 1.00 81.69 151 ARG A O 1
ATOM 1222 N N . ASP A 1 152 ? -3.326 -8.837 25.994 1.00 77.56 152 ASP A N 1
ATOM 1223 C CA . ASP A 1 152 ? -4.651 -8.952 26.571 1.00 77.56 152 ASP A CA 1
ATOM 1224 C C . ASP A 1 152 ? -4.545 -9.352 28.045 1.00 77.56 152 ASP A C 1
ATOM 1226 O O . ASP A 1 152 ? -3.912 -10.348 28.382 1.00 77.56 152 ASP A O 1
ATOM 1230 N N . THR A 1 153 ? -5.177 -8.594 28.935 1.00 73.81 153 THR A N 1
ATOM 1231 C CA . THR A 1 153 ? -5.074 -8.821 30.386 1.00 73.81 153 THR A CA 1
ATOM 1232 C C . THR A 1 153 ? -5.757 -10.108 30.842 1.00 73.81 153 THR A C 1
ATOM 1234 O O . THR A 1 153 ? -5.447 -10.608 31.916 1.00 73.81 153 THR A O 1
ATOM 1237 N N . VAL A 1 154 ? -6.683 -10.638 30.035 1.00 75.94 154 VAL A N 1
ATOM 1238 C CA . VAL A 1 154 ? -7.450 -11.850 30.347 1.00 75.94 154 VAL A CA 1
ATOM 1239 C C . VAL A 1 154 ? -6.818 -13.093 29.723 1.00 75.94 154 VAL A C 1
ATOM 1241 O O . VAL A 1 154 ? -6.648 -14.095 30.406 1.00 75.94 154 VAL A O 1
ATOM 1244 N N . SER A 1 155 ? -6.482 -13.058 28.430 1.00 76.00 155 SER A N 1
ATOM 1245 C CA . SER A 1 155 ? -5.903 -14.219 27.733 1.00 76.00 155 SER A CA 1
ATOM 1246 C C . SER A 1 155 ? -4.374 -14.252 27.724 1.00 76.00 155 SER A C 1
ATOM 1248 O O . SER A 1 155 ? -3.807 -15.254 27.297 1.00 76.00 155 SER A O 1
ATOM 1250 N N . HIS A 1 156 ? -3.707 -13.172 28.143 1.00 79.88 156 HIS A N 1
ATOM 1251 C CA . HIS A 1 156 ? -2.255 -12.961 28.059 1.00 79.88 156 HIS A CA 1
ATOM 1252 C C . HIS A 1 156 ? -1.650 -13.031 26.644 1.00 79.88 156 HIS A C 1
ATOM 1254 O O . HIS A 1 156 ? -0.436 -12.879 26.500 1.00 79.88 156 HIS A O 1
ATOM 1260 N N . LYS A 1 157 ? -2.476 -13.196 25.601 1.00 84.12 157 LYS A N 1
ATOM 1261 C CA . LYS A 1 157 ? -2.053 -13.177 24.195 1.00 84.12 157 LYS A CA 1
ATOM 1262 C C . LYS A 1 157 ? -1.715 -11.762 23.741 1.00 84.12 157 LYS A C 1
ATOM 1264 O O . LYS A 1 157 ? -2.302 -10.795 24.237 1.00 84.12 157 LYS A O 1
ATOM 1269 N N . LEU A 1 158 ? -0.796 -11.640 22.787 1.00 83.62 158 LEU A N 1
ATOM 1270 C CA . LEU A 1 158 ? -0.525 -10.362 22.138 1.00 83.62 158 LEU A CA 1
ATOM 1271 C C . LEU A 1 158 ? -1.732 -9.932 21.306 1.00 83.62 158 LEU A C 1
ATOM 1273 O O . LEU A 1 158 ? -2.489 -10.762 20.800 1.00 83.62 158 LEU A O 1
ATOM 1277 N N . TRP A 1 159 ? -1.932 -8.624 21.163 1.00 84.19 159 TRP A N 1
ATOM 1278 C CA . TRP A 1 159 ? -2.993 -8.125 20.290 1.00 84.19 159 TRP A CA 1
ATOM 1279 C C . TRP A 1 159 ? -2.754 -8.490 18.823 1.00 84.19 159 TRP A C 1
ATOM 1281 O O . TRP A 1 159 ? -3.733 -8.722 18.116 1.00 84.19 159 TRP A O 1
ATOM 1291 N N . SER A 1 160 ? -1.493 -8.626 18.394 1.00 81.56 160 SER A N 1
ATOM 1292 C CA . SER A 1 160 ? -1.129 -9.167 17.075 1.00 81.56 160 SER A CA 1
ATOM 1293 C C . SER A 1 160 ? -1.775 -10.532 16.818 1.00 81.56 160 SER A C 1
ATOM 1295 O O . SER A 1 160 ? -2.418 -10.727 15.790 1.00 81.56 160 SER A O 1
ATOM 1297 N N . ASP A 1 161 ? -1.711 -11.439 17.796 1.00 83.25 161 ASP A N 1
ATOM 1298 C CA . ASP A 1 161 ? -2.250 -12.801 17.680 1.00 83.25 161 ASP A CA 1
ATOM 1299 C C . ASP A 1 161 ? -3.785 -12.818 17.653 1.00 83.25 161 ASP A C 1
ATOM 1301 O O . ASP A 1 161 ? -4.404 -13.751 17.141 1.00 83.25 161 ASP A O 1
ATOM 1305 N N . LEU A 1 162 ? -4.420 -11.802 18.248 1.00 82.12 162 LEU A N 1
ATOM 1306 C CA . LEU A 1 162 ? -5.878 -11.667 18.288 1.00 82.12 162 LEU A CA 1
ATOM 1307 C C . LEU A 1 162 ? -6.451 -11.093 16.990 1.00 82.12 162 LEU A C 1
ATOM 1309 O O . LEU A 1 162 ? -7.575 -11.436 16.620 1.00 82.12 162 LEU A O 1
ATOM 1313 N N . ILE A 1 163 ? -5.707 -10.207 16.330 1.00 84.75 163 ILE A N 1
ATOM 1314 C CA . ILE A 1 163 ? -6.071 -9.648 15.025 1.00 84.75 163 ILE A CA 1
ATOM 1315 C C . ILE A 1 163 ? -5.802 -10.710 13.946 1.00 84.75 163 ILE A C 1
ATOM 1317 O O . ILE A 1 163 ? -6.706 -11.069 13.188 1.00 84.75 163 ILE A O 1
ATOM 1321 N N . GLY A 1 164 ? -4.618 -11.326 13.989 1.00 78.88 164 GLY A N 1
ATOM 1322 C CA . GLY A 1 164 ? -4.136 -12.274 12.991 1.00 78.88 164 GLY A CA 1
ATOM 1323 C C . GLY A 1 164 ? -3.451 -11.569 11.819 1.00 78.88 164 GLY A C 1
ATOM 1324 O O . GLY A 1 164 ? -3.785 -10.438 11.481 1.00 78.88 164 GLY A O 1
ATOM 1325 N N . HIS A 1 165 ? -2.488 -12.251 11.199 1.00 77.88 165 HIS A N 1
ATOM 1326 C CA . HIS A 1 165 ? -1.726 -11.710 10.067 1.00 77.88 165 HIS A CA 1
ATOM 1327 C C . HIS A 1 165 ? -2.494 -11.765 8.736 1.00 77.88 165 HIS A C 1
ATOM 1329 O O . HIS A 1 165 ? -2.191 -11.000 7.827 1.00 77.88 165 HIS A O 1
ATOM 1335 N N . ASP A 1 166 ? -3.526 -12.611 8.638 1.00 83.94 166 ASP A N 1
ATOM 1336 C CA . ASP A 1 166 ? -4.263 -12.869 7.393 1.00 83.94 166 ASP A CA 1
ATOM 1337 C C . ASP A 1 166 ? -4.904 -11.615 6.777 1.00 83.94 166 ASP A C 1
ATOM 1339 O O . ASP A 1 166 ? -4.958 -11.491 5.554 1.00 83.94 166 ASP A O 1
ATOM 1343 N N . ASP A 1 167 ? -5.403 -10.691 7.606 1.00 86.25 167 ASP A N 1
ATOM 1344 C CA . ASP A 1 167 ? -6.122 -9.500 7.133 1.00 86.25 167 ASP A CA 1
ATOM 1345 C C . ASP A 1 167 ? -5.170 -8.472 6.490 1.00 86.25 167 ASP A C 1
ATOM 1347 O O . ASP A 1 167 ? -5.511 -7.860 5.478 1.00 86.25 167 ASP A O 1
ATOM 1351 N N . GLU A 1 168 ? -3.952 -8.324 7.018 1.00 86.38 168 GLU A N 1
ATOM 1352 C CA . GLU A 1 168 ? -2.913 -7.476 6.418 1.00 86.38 168 GLU A CA 1
ATOM 1353 C C . GLU A 1 168 ? -2.405 -8.079 5.104 1.00 86.38 168 GLU A C 1
ATOM 1355 O O . GLU A 1 168 ? -2.323 -7.412 4.074 1.00 86.38 168 GLU A O 1
ATOM 1360 N N . ASP A 1 169 ? -2.126 -9.375 5.124 1.00 88.81 169 ASP A N 1
ATOM 1361 C CA . ASP A 1 169 ? -1.735 -10.155 3.958 1.00 88.81 169 ASP A CA 1
ATOM 1362 C C . ASP A 1 169 ? -2.775 -10.059 2.827 1.00 88.81 169 ASP A C 1
ATOM 1364 O O . ASP A 1 169 ? -2.443 -9.947 1.642 1.00 88.81 169 ASP A O 1
ATOM 1368 N N . ARG A 1 170 ? -4.062 -10.091 3.192 1.00 91.38 170 ARG A N 1
ATOM 1369 C CA . ARG A 1 170 ? -5.194 -9.913 2.277 1.00 91.38 170 ARG A CA 1
ATOM 1370 C C . ARG A 1 170 ? -5.238 -8.503 1.696 1.00 91.38 170 ARG A C 1
ATOM 1372 O O . ARG A 1 170 ? -5.451 -8.390 0.489 1.00 91.38 170 ARG A O 1
ATOM 1379 N N . LEU A 1 171 ? -5.016 -7.468 2.509 1.00 93.56 171 LEU A N 1
ATOM 1380 C CA . LEU A 1 171 ? -4.932 -6.080 2.047 1.00 93.56 171 LEU A CA 1
ATOM 1381 C C . LEU A 1 171 ? -3.867 -5.946 0.957 1.00 93.56 171 LEU A C 1
ATOM 1383 O O . LEU A 1 171 ? -4.182 -5.548 -0.160 1.00 93.56 171 LEU A O 1
ATOM 1387 N N . TRP A 1 172 ? -2.625 -6.349 1.229 1.00 94.31 172 TRP A N 1
ATOM 1388 C CA . TRP A 1 172 ? -1.541 -6.194 0.257 1.00 94.31 172 TRP A CA 1
ATOM 1389 C C . TRP A 1 172 ? -1.810 -6.964 -1.038 1.00 94.31 172 TRP A C 1
ATOM 1391 O O . TRP A 1 172 ? -1.632 -6.409 -2.126 1.00 94.31 172 TRP A O 1
ATOM 1401 N N . ARG A 1 173 ? -2.317 -8.205 -0.941 1.00 94.50 173 ARG A N 1
ATOM 1402 C CA . ARG A 1 173 ? -2.769 -8.992 -2.105 1.00 94.50 173 ARG A CA 1
ATOM 1403 C C . ARG A 1 173 ? -3.837 -8.268 -2.918 1.00 94.50 173 ARG A C 1
ATOM 1405 O O . ARG A 1 173 ? -3.743 -8.279 -4.143 1.00 94.50 173 ARG A O 1
ATOM 1412 N N . ALA A 1 174 ? -4.801 -7.622 -2.265 1.00 95.19 174 ALA A N 1
ATOM 1413 C CA . ALA A 1 174 ? -5.819 -6.830 -2.944 1.00 95.19 174 ALA A CA 1
ATOM 1414 C C . ALA A 1 174 ? -5.207 -5.624 -3.674 1.00 95.19 174 ALA A C 1
ATOM 1416 O O . ALA A 1 174 ? -5.466 -5.448 -4.862 1.00 95.19 174 ALA A O 1
ATOM 1417 N N . LEU A 1 175 ? -4.331 -4.850 -3.020 1.00 95.56 175 LEU A N 1
ATOM 1418 C CA . LEU A 1 175 ? -3.673 -3.688 -3.636 1.00 95.56 175 LEU A CA 1
ATOM 1419 C C . LEU A 1 175 ? -2.848 -4.080 -4.874 1.00 95.56 175 LEU A C 1
ATOM 1421 O O . LEU A 1 175 ? -2.966 -3.454 -5.929 1.00 95.56 175 LEU A O 1
ATOM 1425 N N . ALA A 1 176 ? -2.042 -5.141 -4.773 1.00 95.06 176 ALA A N 1
ATOM 1426 C CA . ALA A 1 176 ? -1.243 -5.629 -5.898 1.00 95.06 176 ALA A CA 1
ATOM 1427 C C . ALA A 1 176 ? -2.114 -6.170 -7.039 1.00 95.06 176 ALA A C 1
ATOM 1429 O O . ALA A 1 176 ? -1.804 -5.936 -8.206 1.00 95.06 176 ALA A O 1
ATOM 1430 N N . TYR A 1 177 ? -3.207 -6.867 -6.717 1.00 94.50 177 TYR A N 1
ATOM 1431 C CA . TYR A 1 177 ? -4.153 -7.353 -7.718 1.00 94.50 177 TYR A CA 1
ATOM 1432 C C . TYR A 1 177 ? -4.823 -6.199 -8.473 1.00 94.50 177 TYR A C 1
ATOM 1434 O O . TYR A 1 177 ? -4.859 -6.219 -9.702 1.00 94.50 177 TYR A O 1
ATOM 1442 N N . LEU A 1 178 ? -5.278 -5.162 -7.761 1.00 93.69 178 LEU A N 1
ATOM 1443 C CA . LEU A 1 178 ? -5.883 -3.970 -8.363 1.00 93.69 178 LEU A CA 1
ATOM 1444 C C . LEU A 1 178 ? -4.909 -3.258 -9.313 1.00 93.69 178 LEU A C 1
ATOM 1446 O O . LEU A 1 178 ? -5.281 -2.922 -10.438 1.00 93.69 178 LEU A O 1
ATOM 1450 N N . LEU A 1 179 ? -3.647 -3.082 -8.904 1.00 91.88 179 LEU A N 1
ATOM 1451 C CA . LEU A 1 179 ? -2.601 -2.528 -9.773 1.00 91.88 179 LEU A CA 1
ATOM 1452 C C . LEU A 1 179 ? -2.388 -3.389 -11.021 1.00 91.88 179 LEU A C 1
ATOM 1454 O O . LEU A 1 179 ? -2.418 -2.879 -12.142 1.00 91.88 179 LEU A O 1
ATOM 1458 N N . GLN A 1 180 ? -2.218 -4.700 -10.837 1.00 91.50 180 GLN A N 1
ATOM 1459 C CA . GLN A 1 180 ? -1.985 -5.640 -11.931 1.00 91.50 180 GLN A CA 1
ATOM 1460 C C . GLN A 1 180 ? -3.134 -5.632 -12.949 1.00 91.50 180 GLN A C 1
ATOM 1462 O O . GLN A 1 180 ? -2.897 -5.643 -14.162 1.00 91.50 180 GLN A O 1
ATOM 1467 N N . GLN A 1 181 ? -4.374 -5.596 -12.460 1.00 90.69 181 GLN A N 1
ATOM 1468 C CA . GLN A 1 181 ? -5.569 -5.509 -13.288 1.00 90.69 181 GLN A CA 1
ATOM 1469 C C . GLN A 1 181 ? -5.548 -4.223 -14.124 1.00 90.69 181 GLN A C 1
ATOM 1471 O O . GLN A 1 181 ? -5.608 -4.278 -15.353 1.00 90.69 181 GLN A O 1
ATOM 1476 N N . LYS A 1 182 ? -5.338 -3.064 -13.488 1.00 87.00 182 LYS A N 1
ATOM 1477 C CA . LYS A 1 182 ? -5.316 -1.770 -14.186 1.00 87.00 182 LYS A CA 1
ATOM 1478 C C . LYS A 1 182 ? -4.186 -1.639 -15.207 1.00 87.00 182 LYS A C 1
ATOM 1480 O O . LYS A 1 182 ? -4.393 -1.057 -16.274 1.00 87.00 182 LYS A O 1
ATOM 1485 N N . PHE A 1 183 ? -3.016 -2.215 -14.936 1.00 84.69 183 PHE A N 1
ATOM 1486 C CA . PHE A 1 183 ? -1.918 -2.267 -15.908 1.00 84.69 183 PHE A CA 1
ATOM 1487 C C . PHE A 1 183 ? -2.232 -3.142 -17.130 1.00 84.69 183 PHE A C 1
ATOM 1489 O O . PHE A 1 183 ? -1.682 -2.909 -18.211 1.00 84.69 183 PHE A O 1
ATOM 1496 N N . SER A 1 184 ? -3.115 -4.129 -16.978 1.00 81.81 184 SER A N 1
ATOM 1497 C CA . SER A 1 184 ? -3.493 -5.058 -18.047 1.00 81.81 184 SER A CA 1
ATOM 1498 C C . SER A 1 184 ? -4.631 -4.519 -18.921 1.00 81.81 184 SER A C 1
ATOM 1500 O O . SER A 1 184 ? -4.592 -4.703 -20.141 1.00 81.81 184 SER A O 1
ATOM 1502 N N . ASP A 1 185 ? -5.593 -3.816 -18.319 1.00 78.62 185 ASP A N 1
ATOM 1503 C CA . ASP A 1 185 ? -6.861 -3.431 -18.953 1.00 78.62 185 ASP A CA 1
ATOM 1504 C C . ASP A 1 185 ? -6.720 -2.356 -20.044 1.00 78.62 185 ASP A C 1
ATOM 1506 O O . ASP A 1 185 ? -7.440 -2.388 -21.045 1.00 78.62 185 ASP A O 1
ATOM 1510 N N . HIS A 1 186 ? -5.786 -1.406 -19.908 1.00 70.31 186 HIS A N 1
ATOM 1511 C CA . HIS A 1 186 ? -5.714 -0.261 -20.821 1.00 70.31 186 HIS A CA 1
ATOM 1512 C C . HIS A 1 186 ? -4.440 -0.225 -21.675 1.00 70.31 186 HIS A C 1
ATOM 1514 O O . HIS A 1 186 ? -3.343 0.058 -21.195 1.00 70.31 186 HIS A O 1
ATOM 1520 N N . THR A 1 187 ? -4.588 -0.406 -22.993 1.00 72.12 187 THR A N 1
ATOM 1521 C CA . THR A 1 187 ? -3.462 -0.474 -23.946 1.00 72.12 187 THR A CA 1
ATOM 1522 C C . THR A 1 187 ? -2.611 0.801 -23.983 1.00 72.12 187 THR A C 1
ATOM 1524 O O . THR A 1 187 ? -1.387 0.707 -24.021 1.00 72.12 187 THR A O 1
ATOM 1527 N N . ALA A 1 188 ? -3.230 1.986 -23.927 1.00 68.50 188 ALA A N 1
ATOM 1528 C CA . ALA A 1 188 ? -2.510 3.265 -23.935 1.00 68.50 188 ALA A CA 1
ATOM 1529 C C . ALA A 1 188 ? -1.638 3.452 -22.681 1.00 68.50 188 ALA A C 1
ATOM 1531 O O . ALA A 1 188 ? -0.484 3.865 -22.775 1.00 68.50 188 ALA A O 1
ATOM 1532 N N . PHE A 1 189 ? -2.159 3.078 -21.511 1.00 72.19 189 PHE A N 1
ATOM 1533 C CA . PHE A 1 189 ? -1.403 3.113 -20.261 1.00 72.19 189 PHE A CA 1
ATOM 1534 C C . PHE A 1 189 ? -0.302 2.065 -20.273 1.00 72.19 189 PHE A C 1
ATOM 1536 O O . PHE A 1 189 ? 0.827 2.376 -19.912 1.00 72.19 189 PHE A O 1
ATOM 1543 N N . ARG A 1 190 ? -0.590 0.856 -20.765 1.00 76.75 190 ARG A N 1
ATOM 1544 C CA . ARG A 1 190 ? 0.405 -0.208 -20.897 1.00 76.75 190 ARG A CA 1
ATOM 1545 C C . ARG A 1 190 ? 1.602 0.250 -21.728 1.00 76.75 190 ARG A C 1
ATOM 1547 O O . ARG A 1 190 ? 2.729 0.065 -21.292 1.00 76.75 190 ARG A O 1
ATOM 1554 N N . LEU A 1 191 ? 1.382 0.915 -22.864 1.00 76.88 191 LEU A N 1
ATOM 1555 C CA . LEU A 1 191 ? 2.466 1.471 -23.685 1.00 76.88 191 LEU A CA 1
ATOM 1556 C C . LEU A 1 191 ? 3.259 2.566 -22.952 1.00 76.88 191 LEU A C 1
ATOM 1558 O O . LEU A 1 191 ? 4.490 2.571 -23.004 1.00 76.88 191 LEU A O 1
ATOM 1562 N N . THR A 1 192 ? 2.570 3.460 -22.239 1.00 80.06 192 THR A N 1
ATOM 1563 C C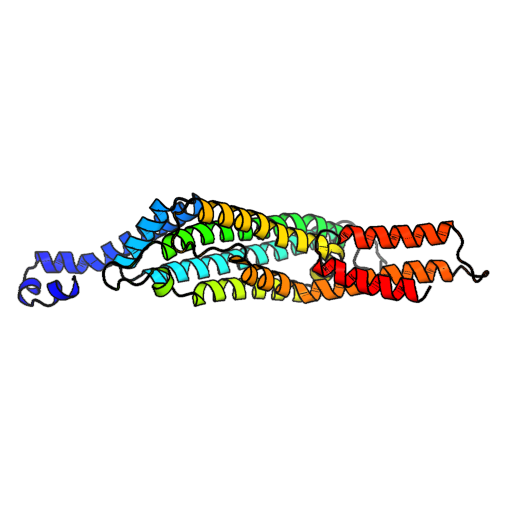A . THR A 1 192 ? 3.202 4.516 -21.436 1.00 80.06 192 THR A CA 1
ATOM 1564 C C . THR A 1 192 ? 4.066 3.936 -20.316 1.00 80.06 192 THR A C 1
ATOM 1566 O O . THR A 1 192 ? 5.244 4.284 -20.206 1.00 80.06 192 THR A O 1
ATOM 1569 N N . PHE A 1 193 ? 3.525 3.004 -19.535 1.00 83.06 193 PHE A N 1
ATOM 1570 C CA . PHE A 1 193 ? 4.243 2.331 -18.458 1.00 83.06 193 PHE A CA 1
ATOM 1571 C C . PHE A 1 193 ? 5.404 1.483 -18.982 1.00 83.06 193 PHE A C 1
ATOM 1573 O O . PHE A 1 193 ? 6.484 1.530 -18.409 1.00 83.06 193 PHE A O 1
ATOM 1580 N N . GLN A 1 194 ? 5.234 0.777 -20.103 1.00 82.31 194 GLN A N 1
ATOM 1581 C CA . GLN A 1 194 ? 6.319 0.026 -20.744 1.00 82.31 194 GLN A CA 1
ATOM 1582 C C . GLN A 1 194 ? 7.463 0.926 -21.211 1.00 82.31 194 GLN A C 1
ATOM 1584 O O . GLN A 1 194 ? 8.607 0.496 -21.222 1.00 82.31 194 GLN A O 1
ATOM 1589 N N . SER A 1 195 ? 7.180 2.164 -21.627 1.00 79.19 195 SER A N 1
ATOM 1590 C CA . SER A 1 195 ? 8.228 3.093 -22.067 1.00 79.19 195 SER A CA 1
ATOM 1591 C C . SER A 1 195 ? 9.014 3.738 -20.925 1.00 79.19 195 SER A C 1
ATOM 1593 O O . SER A 1 195 ? 10.167 4.094 -21.134 1.00 79.19 195 SER A O 1
ATOM 1595 N N . ASN A 1 196 ? 8.406 3.862 -19.742 1.00 84.06 196 ASN A N 1
ATOM 1596 C CA . ASN A 1 196 ? 8.933 4.606 -18.594 1.00 84.06 196 ASN A CA 1
ATOM 1597 C C . ASN A 1 196 ? 8.851 3.780 -17.295 1.00 84.06 196 ASN A C 1
ATOM 1599 O O . ASN A 1 196 ? 8.629 4.319 -16.210 1.00 84.06 196 ASN A O 1
ATOM 1603 N N . TYR A 1 197 ? 9.032 2.461 -17.392 1.00 89.31 197 TYR A N 1
ATOM 1604 C CA . TYR A 1 197 ? 9.004 1.551 -16.243 1.00 89.31 197 TYR A CA 1
ATOM 1605 C C . TYR A 1 197 ? 9.961 1.964 -15.106 1.00 89.31 197 TYR A C 1
ATOM 1607 O O . TYR A 1 197 ? 9.526 1.954 -13.953 1.00 89.31 197 TYR A O 1
ATOM 1615 N N . PRO A 1 198 ? 11.203 2.427 -15.377 1.00 89.06 198 PRO A N 1
ATOM 1616 C CA . PRO A 1 198 ? 12.101 2.910 -14.328 1.00 89.06 198 PRO A CA 1
ATOM 1617 C C . PRO A 1 198 ? 11.486 3.990 -13.430 1.00 89.06 198 PRO A C 1
ATOM 1619 O O . PRO A 1 198 ? 11.746 4.022 -12.230 1.00 89.06 198 PRO A O 1
ATOM 1622 N N . GLN A 1 199 ? 10.633 4.859 -13.980 1.00 90.25 199 GLN A N 1
ATOM 1623 C CA . GLN A 1 199 ? 9.959 5.900 -13.209 1.00 90.25 199 GLN A CA 1
ATOM 1624 C C . GLN A 1 199 ? 8.939 5.304 -12.229 1.00 90.25 199 GLN A C 1
ATOM 1626 O O . GLN A 1 199 ? 8.910 5.703 -11.067 1.00 90.25 199 GLN A O 1
ATOM 1631 N N . LEU A 1 200 ? 8.147 4.322 -12.673 1.00 90.88 200 LEU A N 1
ATOM 1632 C CA . LEU A 1 200 ? 7.219 3.582 -11.814 1.00 90.88 200 LEU A CA 1
ATOM 1633 C C . LEU A 1 200 ? 7.974 2.845 -10.702 1.00 90.88 200 LEU A C 1
ATOM 1635 O O . LEU A 1 200 ? 7.604 2.947 -9.534 1.00 90.88 200 LEU A O 1
ATOM 1639 N N . LEU A 1 201 ? 9.062 2.153 -11.050 1.00 90.94 201 LEU A N 1
ATOM 1640 C CA . LEU A 1 201 ? 9.869 1.420 -10.078 1.00 90.94 201 LEU A CA 1
ATOM 1641 C C . LEU A 1 201 ? 10.485 2.357 -9.030 1.00 90.94 201 LEU A C 1
ATOM 1643 O O . LEU A 1 201 ? 10.478 2.035 -7.847 1.00 90.94 201 LEU A O 1
ATOM 1647 N N . ARG A 1 202 ? 10.929 3.561 -9.417 1.00 90.75 202 ARG A N 1
ATOM 1648 C CA . ARG A 1 202 ? 11.387 4.581 -8.456 1.00 90.75 202 ARG A CA 1
ATOM 1649 C C . ARG A 1 202 ? 10.297 4.993 -7.468 1.00 90.75 202 ARG A C 1
ATOM 1651 O O . ARG A 1 202 ? 10.620 5.193 -6.301 1.00 90.75 202 ARG A O 1
ATOM 1658 N N . MET A 1 203 ? 9.040 5.112 -7.904 1.00 91.50 203 MET A N 1
ATOM 1659 C CA . MET A 1 203 ? 7.916 5.433 -7.009 1.00 91.50 203 MET A CA 1
ATOM 1660 C C . MET A 1 203 ? 7.622 4.291 -6.035 1.00 91.50 203 MET A C 1
ATOM 1662 O O . MET A 1 203 ? 7.417 4.532 -4.848 1.00 91.50 203 MET A O 1
ATOM 1666 N N . ILE A 1 204 ? 7.659 3.042 -6.513 1.00 91.06 204 ILE A N 1
ATOM 1667 C CA . ILE A 1 204 ? 7.520 1.867 -5.643 1.00 91.06 204 ILE A CA 1
ATOM 1668 C C . ILE A 1 204 ? 8.668 1.857 -4.623 1.00 91.06 204 ILE A C 1
ATOM 1670 O O . ILE A 1 204 ? 8.422 1.806 -3.423 1.00 91.06 204 ILE A O 1
ATOM 1674 N N . ASN A 1 205 ? 9.920 1.990 -5.064 1.00 90.12 205 ASN A N 1
ATOM 1675 C CA . ASN A 1 205 ? 11.086 1.966 -4.177 1.00 90.12 205 ASN A CA 1
ATOM 1676 C C . ASN A 1 205 ? 11.044 3.105 -3.147 1.00 90.12 205 ASN A C 1
ATOM 1678 O O . ASN A 1 205 ? 11.319 2.889 -1.964 1.00 90.12 205 ASN A O 1
ATOM 1682 N N . SER A 1 206 ? 10.666 4.315 -3.565 1.00 88.50 206 SER A N 1
ATOM 1683 C CA . SER A 1 206 ? 10.595 5.476 -2.674 1.00 88.50 206 SER A CA 1
ATOM 1684 C C . SER A 1 206 ? 9.493 5.346 -1.620 1.00 88.50 206 SER A C 1
ATOM 1686 O O . SER A 1 206 ? 9.699 5.774 -0.478 1.00 88.50 206 SER A O 1
ATOM 1688 N N . ALA A 1 207 ? 8.367 4.705 -1.957 1.00 88.19 207 ALA A N 1
ATOM 1689 C CA . ALA A 1 207 ? 7.275 4.470 -1.020 1.00 88.19 207 ALA A CA 1
ATOM 1690 C C . ALA A 1 207 ? 7.707 3.595 0.168 1.00 88.19 207 ALA A C 1
ATOM 1692 O O . ALA A 1 207 ? 7.294 3.851 1.299 1.00 88.19 207 ALA A O 1
ATOM 1693 N N . PHE A 1 208 ? 8.595 2.623 -0.065 1.00 87.44 208 PHE A N 1
ATOM 1694 C CA . PHE A 1 208 ? 9.083 1.692 0.958 1.00 87.44 208 PHE A CA 1
ATOM 1695 C C . PHE A 1 208 ? 10.383 2.149 1.645 1.00 87.44 208 PHE A C 1
ATOM 1697 O O . PHE A 1 208 ? 10.655 1.733 2.771 1.00 87.44 208 PHE A O 1
ATOM 1704 N N . LEU A 1 209 ? 11.164 3.055 1.041 1.00 81.25 209 LEU A N 1
ATOM 1705 C CA . LEU A 1 209 ? 12.439 3.522 1.603 1.00 81.25 209 LEU A CA 1
ATOM 1706 C C . LEU A 1 209 ? 12.278 4.239 2.957 1.00 81.25 209 LEU A C 1
ATOM 1708 O O . LEU A 1 209 ? 12.982 3.925 3.917 1.00 81.25 209 LEU A O 1
ATOM 1712 N N . VAL A 1 210 ? 11.351 5.200 3.045 1.00 71.06 210 VAL A N 1
ATOM 1713 C CA . VAL A 1 210 ? 11.154 6.019 4.259 1.00 71.06 210 VAL A CA 1
ATOM 1714 C C . VAL A 1 210 ? 10.568 5.202 5.420 1.00 71.06 210 VAL A C 1
ATOM 1716 O O . VAL A 1 210 ? 11.107 5.284 6.525 1.00 71.06 210 VAL A O 1
ATOM 1719 N N . PRO A 1 211 ? 9.510 4.391 5.225 1.00 66.44 211 PRO A N 1
ATOM 1720 C CA . PRO A 1 211 ? 8.996 3.525 6.284 1.00 66.44 211 PRO A CA 1
ATOM 1721 C C . PRO A 1 211 ? 10.036 2.523 6.798 1.00 66.44 211 PRO A C 1
ATOM 1723 O O . PRO A 1 211 ? 10.137 2.343 8.008 1.00 66.44 211 PRO A O 1
ATOM 1726 N N . ASN A 1 212 ? 10.874 1.949 5.926 1.00 65.62 212 ASN A N 1
ATOM 1727 C CA . ASN A 1 212 ? 11.939 1.037 6.354 1.00 65.62 212 ASN A CA 1
ATOM 1728 C C . ASN A 1 212 ? 12.971 1.730 7.262 1.00 65.62 212 ASN A C 1
ATOM 1730 O O . ASN A 1 212 ? 13.422 1.136 8.239 1.00 65.62 212 ASN A O 1
ATOM 1734 N N . GLN A 1 213 ? 13.300 3.002 7.012 1.00 66.50 213 GLN A N 1
ATOM 1735 C CA . GLN A 1 213 ? 14.158 3.788 7.911 1.00 66.50 213 GLN A CA 1
ATOM 1736 C C . GLN A 1 213 ? 13.474 4.108 9.250 1.00 66.50 213 GLN A C 1
ATOM 1738 O O . GLN A 1 213 ? 14.114 4.072 10.298 1.00 66.50 213 GLN A O 1
ATOM 1743 N N . LEU A 1 214 ? 12.169 4.393 9.246 1.00 60.62 214 LEU A N 1
ATOM 1744 C CA . LEU A 1 214 ? 11.404 4.631 10.478 1.00 60.62 214 LEU A CA 1
ATOM 1745 C C . LEU A 1 214 ? 11.245 3.351 11.317 1.00 60.62 214 LEU A C 1
ATOM 1747 O O . LEU A 1 214 ? 11.290 3.401 12.547 1.00 60.62 214 LEU A O 1
ATOM 1751 N N . ALA A 1 215 ? 11.124 2.188 10.676 1.00 60.31 215 ALA A N 1
ATOM 1752 C CA . ALA A 1 215 ? 11.171 0.898 11.359 1.00 60.31 215 ALA A CA 1
ATOM 1753 C C . ALA A 1 215 ? 12.531 0.674 12.059 1.00 60.31 215 ALA A C 1
ATOM 1755 O O . ALA A 1 215 ? 12.576 0.144 13.166 1.00 60.31 215 ALA A O 1
ATOM 1756 N N . MET A 1 216 ? 13.643 1.155 11.482 1.00 59.09 216 MET A N 1
ATOM 1757 C CA . MET A 1 216 ? 14.966 1.079 12.127 1.00 59.09 216 MET A CA 1
ATOM 1758 C C . MET A 1 216 ? 15.050 1.908 13.414 1.00 59.09 216 MET A C 1
ATOM 1760 O O . MET A 1 216 ? 15.582 1.434 14.418 1.00 59.09 216 MET A O 1
ATOM 1764 N N . THR A 1 217 ? 14.552 3.148 13.403 1.00 58.31 217 THR A N 1
ATOM 1765 C CA . THR A 1 217 ? 14.660 4.044 14.568 1.00 58.31 217 THR A CA 1
ATOM 1766 C C . THR A 1 217 ? 13.750 3.607 15.710 1.00 58.31 217 THR A C 1
ATOM 1768 O O . THR A 1 217 ? 14.142 3.677 16.874 1.00 58.31 217 THR A O 1
ATOM 1771 N N . THR A 1 218 ? 12.559 3.100 15.388 1.00 56.88 218 THR A N 1
ATOM 1772 C CA . THR A 1 218 ? 11.601 2.590 16.380 1.00 56.88 218 THR A CA 1
ATOM 1773 C C . THR A 1 218 ? 12.105 1.322 17.072 1.00 56.88 218 THR A C 1
ATOM 1775 O O . THR A 1 218 ? 11.984 1.213 18.293 1.00 56.88 218 THR A O 1
ATOM 1778 N N . SER A 1 219 ? 12.765 0.415 16.344 1.00 55.16 219 SER A N 1
ATOM 1779 C CA . SER A 1 219 ? 13.381 -0.789 16.921 1.00 55.16 219 SER A CA 1
ATOM 1780 C C . SER A 1 219 ? 14.629 -0.509 17.770 1.00 55.16 219 SER A C 1
ATOM 1782 O O . SER A 1 219 ? 14.946 -1.317 18.638 1.00 55.16 219 SER A O 1
ATOM 1784 N N . ALA A 1 220 ? 15.312 0.626 17.572 1.00 52.12 220 ALA A N 1
ATOM 1785 C CA . ALA A 1 220 ? 16.518 1.001 18.320 1.00 52.12 220 ALA A CA 1
ATOM 1786 C C . ALA A 1 220 ? 16.243 1.711 19.664 1.00 52.12 220 ALA A C 1
ATOM 1788 O O . ALA A 1 220 ? 17.108 1.729 20.536 1.00 52.12 220 ALA A O 1
ATOM 1789 N N . ILE A 1 221 ? 15.059 2.309 19.839 1.00 53.66 221 ILE A N 1
ATOM 1790 C CA . ILE A 1 221 ? 14.694 3.080 21.046 1.00 53.66 221 ILE A CA 1
ATOM 1791 C C . ILE A 1 221 ? 14.001 2.191 22.103 1.00 53.66 221 ILE A C 1
ATOM 1793 O O . ILE A 1 221 ? 13.938 2.547 23.281 1.00 53.66 221 ILE A O 1
ATOM 1797 N N . GLY A 1 222 ? 13.515 1.008 21.713 1.00 47.88 222 GLY A N 1
ATOM 1798 C CA . GLY A 1 222 ? 12.958 0.005 22.621 1.00 47.88 222 GLY A CA 1
ATOM 1799 C C . GLY A 1 222 ? 14.040 -0.911 23.193 1.00 47.88 222 GLY A C 1
ATOM 1800 O O . GLY A 1 222 ? 14.703 -1.623 22.448 1.00 47.88 222 GLY A O 1
ATOM 1801 N N . SER A 1 223 ? 14.199 -0.896 24.517 1.00 40.66 223 SER A N 1
ATOM 1802 C CA . SER A 1 223 ? 15.022 -1.818 25.309 1.00 40.66 223 SER A CA 1
ATOM 1803 C C . SER A 1 223 ? 14.985 -3.262 24.799 1.00 40.66 223 SER A C 1
ATOM 1805 O O . SER A 1 223 ? 13.907 -3.770 24.498 1.00 40.66 223 SER A O 1
ATOM 1807 N N . SER A 1 224 ? 16.159 -3.899 24.783 1.00 41.75 224 SER A N 1
ATOM 1808 C CA . SER A 1 224 ? 16.428 -5.315 24.525 1.00 41.75 224 SER A CA 1
ATOM 1809 C C . SER A 1 224 ? 15.335 -6.235 25.071 1.00 41.75 224 SER A C 1
ATOM 1811 O O . SER A 1 224 ? 15.364 -6.561 26.247 1.00 41.75 224 SER A O 1
ATOM 1813 N N . ASP A 1 225 ? 14.348 -6.559 24.235 1.00 39.56 225 ASP A N 1
ATOM 1814 C CA . ASP A 1 225 ? 13.535 -7.779 24.241 1.00 39.56 225 ASP A CA 1
ATOM 1815 C C . ASP A 1 225 ? 12.440 -7.639 23.161 1.00 39.56 225 ASP A C 1
ATOM 1817 O O . ASP A 1 225 ? 11.376 -7.056 23.364 1.00 39.56 225 ASP A O 1
ATOM 1821 N N . SER A 1 226 ? 12.699 -8.214 21.980 1.00 44.06 226 SER A N 1
ATOM 1822 C CA . SER A 1 226 ? 11.716 -8.516 20.917 1.00 44.06 226 SER A CA 1
ATOM 1823 C C . SER A 1 226 ? 10.951 -7.348 20.255 1.00 44.06 226 SER A C 1
ATOM 1825 O O . SER A 1 226 ? 9.723 -7.362 20.182 1.00 44.06 226 SER A O 1
ATOM 1827 N N . SER A 1 227 ? 11.644 -6.366 19.671 1.00 43.66 227 SER A N 1
ATOM 1828 C CA . SER A 1 227 ? 11.035 -5.485 18.658 1.00 43.66 227 SER A CA 1
ATOM 1829 C C . SER A 1 227 ? 10.853 -6.257 17.339 1.00 43.66 227 SER A C 1
ATOM 1831 O O . SER A 1 227 ? 11.801 -6.507 16.600 1.00 43.66 227 SER A O 1
ATOM 1833 N N . GLY A 1 228 ? 9.622 -6.690 17.056 1.00 49.72 228 GLY A N 1
ATOM 1834 C CA . GLY A 1 228 ? 9.259 -7.544 15.915 1.00 49.72 228 GLY A CA 1
ATOM 1835 C C . GLY A 1 228 ? 9.230 -6.852 14.548 1.00 49.72 228 GLY A C 1
ATOM 1836 O O . GLY A 1 228 ? 8.721 -7.438 13.597 1.00 49.72 228 GLY A O 1
ATOM 1837 N N . LEU A 1 229 ? 9.749 -5.625 14.436 1.00 55.91 229 LEU A N 1
ATOM 1838 C CA . LEU A 1 229 ? 9.896 -4.915 13.168 1.00 55.91 229 LEU A CA 1
ATOM 1839 C C . LEU A 1 229 ? 11.379 -4.897 12.770 1.00 55.91 229 LEU A C 1
ATOM 1841 O O . LEU A 1 229 ? 12.163 -4.057 13.216 1.00 55.91 229 LEU A O 1
ATOM 1845 N N . THR A 1 230 ? 11.782 -5.875 11.961 1.00 52.50 230 THR A N 1
ATOM 1846 C CA . THR A 1 230 ? 13.132 -5.974 11.391 1.00 52.50 230 THR A CA 1
ATOM 1847 C C . THR A 1 230 ? 13.271 -5.121 10.127 1.00 52.50 230 THR A C 1
ATOM 1849 O O . THR A 1 230 ? 12.289 -4.610 9.579 1.00 52.50 230 THR A O 1
ATOM 1852 N N . ARG A 1 231 ? 14.510 -4.995 9.633 1.00 47.78 231 ARG A N 1
ATOM 1853 C CA . ARG A 1 231 ? 14.881 -4.270 8.402 1.00 47.78 231 ARG A CA 1
ATOM 1854 C C . ARG A 1 231 ? 14.041 -4.651 7.171 1.00 47.78 231 ARG A C 1
ATOM 1856 O O . ARG A 1 231 ? 13.908 -3.836 6.265 1.00 47.78 231 ARG A O 1
ATOM 1863 N N . ASP A 1 232 ? 13.447 -5.844 7.195 1.00 58.31 232 ASP A N 1
ATOM 1864 C CA . ASP A 1 232 ? 12.721 -6.463 6.087 1.00 58.31 232 ASP A CA 1
ATOM 1865 C C . ASP A 1 232 ? 11.212 -6.619 6.371 1.00 58.31 232 ASP A C 1
ATOM 1867 O O . ASP A 1 232 ? 10.528 -7.362 5.672 1.00 58.31 232 ASP A O 1
ATOM 1871 N N . SER A 1 233 ? 10.665 -5.921 7.378 1.00 67.62 233 SER A N 1
ATOM 1872 C CA . SER A 1 233 ? 9.262 -6.097 7.820 1.00 67.62 233 SER A CA 1
ATOM 1873 C C . SER A 1 233 ? 8.229 -5.888 6.714 1.00 67.62 233 SER A C 1
ATOM 1875 O O . SER A 1 233 ? 7.178 -6.521 6.733 1.00 67.62 233 SER A O 1
ATOM 1877 N N . PHE A 1 234 ? 8.538 -5.012 5.752 1.00 81.31 234 PHE A N 1
ATOM 1878 C CA . PHE A 1 234 ? 7.680 -4.724 4.602 1.00 81.31 234 PHE A CA 1
ATOM 1879 C C . PHE A 1 234 ? 8.230 -5.272 3.278 1.00 81.31 234 PHE A C 1
ATOM 1881 O O . PHE A 1 234 ? 7.772 -4.884 2.203 1.00 81.31 234 PHE A O 1
ATOM 1888 N N . TYR A 1 235 ? 9.242 -6.143 3.325 1.00 83.56 235 TYR A N 1
ATOM 1889 C CA . TYR A 1 235 ? 9.909 -6.636 2.121 1.00 83.56 235 TYR A CA 1
ATOM 1890 C C . TYR A 1 235 ? 9.007 -7.550 1.283 1.00 83.56 235 TYR A C 1
ATOM 1892 O O . TYR A 1 235 ? 9.020 -7.474 0.055 1.00 83.56 235 TYR A O 1
ATOM 1900 N N . GLU A 1 236 ? 8.171 -8.368 1.922 1.00 85.94 236 GLU A N 1
ATOM 1901 C CA . GLU A 1 236 ? 7.216 -9.227 1.212 1.00 85.94 236 GLU A CA 1
ATOM 1902 C C . GLU A 1 236 ? 6.092 -8.409 0.557 1.00 85.94 236 GLU A C 1
ATOM 1904 O O . GLU A 1 236 ? 5.702 -8.672 -0.580 1.00 85.94 236 GLU A O 1
ATOM 1909 N N . GLN A 1 237 ? 5.641 -7.344 1.217 1.00 89.88 237 GLN A N 1
ATOM 1910 C CA . GLN A 1 237 ? 4.669 -6.377 0.715 1.00 89.88 237 GLN A CA 1
ATOM 1911 C C . GLN A 1 237 ? 5.245 -5.608 -0.483 1.00 89.88 237 GLN A C 1
ATOM 1913 O O . GLN A 1 237 ? 4.585 -5.475 -1.515 1.00 89.88 237 GLN A O 1
ATOM 1918 N N . TYR A 1 238 ? 6.506 -5.175 -0.382 1.00 90.31 238 TYR A N 1
ATOM 1919 C CA . TYR A 1 238 ? 7.254 -4.575 -1.485 1.00 90.31 238 TYR A CA 1
ATOM 1920 C C . TYR A 1 238 ? 7.335 -5.521 -2.688 1.00 90.31 238 TYR A C 1
ATOM 1922 O O . TYR A 1 238 ? 6.956 -5.141 -3.797 1.00 90.31 238 TYR A O 1
ATOM 1930 N N . LYS A 1 239 ? 7.769 -6.773 -2.478 1.00 90.00 239 LYS A N 1
ATOM 1931 C CA . LYS A 1 239 ? 7.841 -7.792 -3.539 1.00 90.00 239 LYS A CA 1
ATOM 1932 C C . LYS A 1 239 ? 6.498 -7.993 -4.217 1.00 90.00 239 LYS A C 1
ATOM 1934 O O . LYS A 1 239 ? 6.439 -8.145 -5.434 1.00 90.00 239 LYS A O 1
ATOM 1939 N N . LEU A 1 240 ? 5.426 -8.017 -3.436 1.00 91.88 240 LEU A N 1
ATOM 1940 C CA . LEU A 1 240 ? 4.085 -8.238 -3.939 1.00 91.88 240 LEU A CA 1
ATOM 1941 C C . LEU A 1 240 ? 3.625 -7.082 -4.846 1.00 91.88 240 LEU A C 1
ATOM 1943 O O . LEU A 1 240 ? 3.125 -7.340 -5.943 1.00 91.88 240 LEU A O 1
ATOM 1947 N N . LEU A 1 241 ? 3.877 -5.826 -4.454 1.00 91.81 241 LEU A N 1
ATOM 1948 C CA . LEU A 1 24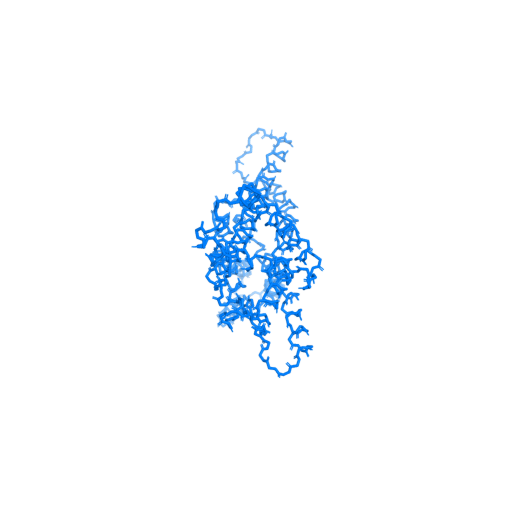1 ? 3.630 -4.671 -5.323 1.00 91.81 241 LEU A CA 1
ATOM 1949 C C . LEU A 1 241 ? 4.541 -4.668 -6.554 1.00 91.81 241 LEU A C 1
ATOM 1951 O O . LEU A 1 241 ? 4.039 -4.485 -7.660 1.00 91.81 241 LEU A O 1
ATOM 1955 N N . ARG A 1 242 ? 5.847 -4.926 -6.415 1.00 92.06 242 ARG A N 1
ATOM 1956 C CA . ARG A 1 242 ? 6.769 -5.015 -7.564 1.00 92.06 242 ARG A CA 1
ATOM 1957 C C . ARG A 1 242 ? 6.304 -6.076 -8.564 1.00 92.06 242 ARG A C 1
ATOM 1959 O O . ARG A 1 242 ? 6.235 -5.817 -9.763 1.00 92.06 242 ARG A O 1
ATOM 1966 N N . LYS A 1 243 ? 5.886 -7.247 -8.073 1.00 91.44 243 LYS A N 1
ATOM 1967 C CA . LYS A 1 243 ? 5.384 -8.353 -8.899 1.00 91.44 243 LYS A CA 1
ATOM 1968 C C . LYS A 1 243 ? 4.130 -7.982 -9.693 1.00 91.44 243 LYS A C 1
ATOM 1970 O O . LYS A 1 243 ? 3.955 -8.498 -10.796 1.00 91.44 243 LYS A O 1
ATOM 1975 N N . SER A 1 244 ? 3.294 -7.066 -9.194 1.00 91.81 244 SER A N 1
ATOM 1976 C CA . SER A 1 244 ? 2.138 -6.561 -9.954 1.00 91.81 244 SER A CA 1
ATOM 1977 C C . SER A 1 244 ? 2.540 -5.881 -11.272 1.00 91.81 244 SER A C 1
ATOM 1979 O O . SER A 1 244 ? 1.772 -5.899 -12.233 1.00 91.81 244 SER A O 1
ATOM 1981 N N . ALA A 1 245 ? 3.767 -5.353 -11.350 1.00 90.19 245 ALA A N 1
ATOM 1982 C CA . ALA A 1 245 ? 4.311 -4.659 -12.512 1.00 90.19 245 ALA A CA 1
ATOM 1983 C C . ALA A 1 245 ? 5.262 -5.523 -13.368 1.00 90.19 245 ALA A C 1
ATOM 1985 O O . ALA A 1 245 ? 5.816 -5.027 -14.347 1.00 90.19 245 ALA A O 1
ATOM 1986 N N . LEU A 1 246 ? 5.420 -6.820 -13.074 1.00 89.44 246 LEU A N 1
ATOM 1987 C CA . LEU A 1 246 ? 6.382 -7.701 -13.760 1.00 89.44 246 LEU A CA 1
ATOM 1988 C C . LEU A 1 246 ? 6.161 -7.787 -15.284 1.00 89.44 246 LEU A C 1
ATOM 1990 O O . LEU A 1 246 ? 7.108 -7.871 -16.060 1.00 89.44 246 LEU A O 1
ATOM 1994 N N . VAL A 1 247 ? 4.905 -7.732 -15.736 1.00 88.44 247 VAL A N 1
ATOM 1995 C CA . VAL A 1 247 ? 4.574 -7.722 -17.174 1.00 88.44 247 VAL A CA 1
ATOM 1996 C C . VAL A 1 247 ? 5.114 -6.461 -17.861 1.00 88.44 247 VAL A C 1
ATOM 1998 O O . VAL A 1 247 ? 5.513 -6.509 -19.025 1.00 88.44 247 VAL A O 1
ATOM 2001 N N . LEU A 1 248 ? 5.143 -5.335 -17.143 1.00 89.62 248 LEU A N 1
ATOM 2002 C CA . LEU A 1 248 ? 5.703 -4.074 -17.623 1.00 89.62 248 LEU A CA 1
ATOM 2003 C C . LEU A 1 248 ? 7.233 -4.120 -17.609 1.00 89.62 248 LEU A C 1
ATOM 2005 O O . LEU A 1 248 ? 7.838 -3.673 -18.579 1.00 89.62 248 LEU A O 1
ATOM 2009 N N . GLU A 1 249 ? 7.833 -4.710 -16.569 1.00 89.81 249 GLU A N 1
ATOM 2010 C CA . GLU A 1 249 ? 9.284 -4.924 -16.465 1.00 89.81 249 GLU A CA 1
ATOM 2011 C C . GLU A 1 249 ? 9.814 -5.712 -17.667 1.00 89.81 249 GLU A C 1
ATOM 2013 O O . GLU A 1 249 ? 10.656 -5.218 -18.414 1.00 89.81 249 GLU A O 1
ATOM 2018 N N . ASN A 1 250 ? 9.240 -6.889 -17.931 1.00 89.12 250 ASN A N 1
ATOM 2019 C CA . ASN A 1 250 ? 9.658 -7.750 -19.041 1.00 89.12 250 ASN A CA 1
ATOM 2020 C C . ASN A 1 250 ? 9.541 -7.048 -20.401 1.00 89.12 250 ASN A C 1
ATOM 2022 O O . ASN A 1 250 ? 10.399 -7.194 -21.271 1.00 89.12 250 ASN A O 1
ATOM 2026 N N . ALA A 1 251 ? 8.474 -6.273 -20.595 1.00 88.50 251 ALA A N 1
ATOM 2027 C CA . ALA A 1 251 ? 8.262 -5.528 -21.828 1.00 88.50 251 ALA A CA 1
ATOM 2028 C C . ALA A 1 251 ? 9.222 -4.335 -21.973 1.00 88.50 251 ALA A C 1
ATOM 2030 O O . ALA A 1 251 ? 9.654 -4.045 -23.090 1.00 88.50 251 ALA A O 1
ATOM 2031 N N . PHE A 1 252 ? 9.579 -3.665 -20.873 1.00 88.31 252 PHE A N 1
ATOM 2032 C CA . PHE A 1 252 ? 10.615 -2.632 -20.865 1.00 88.31 252 PHE A CA 1
ATOM 2033 C C . PHE A 1 252 ? 11.975 -3.231 -21.235 1.00 88.31 252 PHE A C 1
ATOM 2035 O O . PHE A 1 252 ? 12.593 -2.759 -22.184 1.00 88.31 252 PHE A O 1
ATOM 2042 N N . VAL A 1 253 ? 12.387 -4.325 -20.583 1.00 86.88 253 VAL A N 1
ATOM 2043 C CA . VAL A 1 253 ? 13.663 -5.009 -20.861 1.00 86.88 253 VAL A CA 1
ATOM 2044 C C . VAL A 1 253 ? 13.751 -5.454 -22.324 1.00 86.88 253 VAL A C 1
ATOM 2046 O O . VAL A 1 253 ? 14.739 -5.162 -22.997 1.00 86.88 253 VAL A O 1
ATOM 2049 N N . ALA A 1 254 ? 12.697 -6.078 -22.864 1.00 87.81 254 ALA A N 1
ATOM 2050 C CA . ALA A 1 254 ? 12.653 -6.478 -24.273 1.00 87.81 254 ALA A CA 1
ATOM 2051 C C . ALA A 1 254 ? 12.788 -5.280 -25.235 1.00 87.81 254 ALA A C 1
ATOM 2053 O O . ALA A 1 254 ? 13.425 -5.378 -26.289 1.00 87.81 254 ALA A O 1
ATOM 2054 N N . LYS A 1 255 ? 12.207 -4.130 -24.874 1.00 85.88 255 LYS A N 1
ATOM 2055 C CA . LYS A 1 255 ? 12.270 -2.904 -25.675 1.00 85.88 255 LYS A CA 1
ATOM 2056 C C . LYS A 1 255 ? 13.635 -2.225 -25.593 1.00 85.88 255 LYS A C 1
ATOM 2058 O O . LYS A 1 255 ? 14.136 -1.805 -26.633 1.00 85.88 255 LYS A O 1
ATOM 2063 N N . SER A 1 256 ? 14.241 -2.140 -24.409 1.00 85.56 256 SER A N 1
ATOM 2064 C CA . SER A 1 256 ? 15.615 -1.652 -24.235 1.00 85.56 256 SER A CA 1
ATOM 2065 C C . SER A 1 256 ? 16.592 -2.512 -25.034 1.00 85.56 256 SER A C 1
ATOM 2067 O O . SER A 1 256 ? 17.403 -1.973 -25.777 1.00 85.56 256 SER A O 1
ATOM 2069 N N . LEU A 1 257 ? 16.434 -3.840 -25.009 1.00 83.44 257 LEU A N 1
ATOM 2070 C CA . LEU A 1 257 ? 17.225 -4.755 -25.836 1.00 83.44 257 LEU A CA 1
ATOM 2071 C C . LEU A 1 257 ? 17.037 -4.501 -27.333 1.00 83.44 257 LEU A C 1
ATOM 2073 O O . LEU A 1 257 ? 18.018 -4.398 -28.062 1.00 83.44 257 LEU A O 1
ATOM 2077 N N . SER A 1 258 ? 15.793 -4.340 -27.786 1.00 86.12 258 SER A N 1
ATOM 2078 C CA . SER A 1 258 ? 15.510 -4.042 -29.196 1.00 86.12 258 SER A CA 1
ATOM 2079 C C . SER A 1 258 ? 16.149 -2.722 -29.636 1.00 86.12 258 SER A C 1
ATOM 2081 O O . SER A 1 258 ? 16.702 -2.652 -30.723 1.00 86.12 258 SER A O 1
ATOM 2083 N N . ARG A 1 259 ? 16.131 -1.685 -28.786 1.00 84.50 259 ARG A N 1
ATOM 2084 C CA . ARG A 1 259 ? 16.792 -0.398 -29.069 1.00 84.50 259 ARG A CA 1
ATOM 2085 C C . ARG A 1 259 ? 18.306 -0.530 -29.136 1.00 84.50 259 ARG A C 1
ATOM 2087 O O . ARG A 1 259 ? 18.905 0.018 -30.052 1.00 84.50 259 ARG A O 1
ATOM 2094 N N . MET A 1 260 ? 18.910 -1.260 -28.197 1.00 81.44 260 MET A N 1
ATOM 2095 C CA . MET A 1 260 ? 20.346 -1.545 -28.229 1.00 81.44 260 MET A CA 1
ATOM 2096 C C . MET A 1 260 ? 20.716 -2.288 -29.519 1.00 81.44 260 MET A C 1
ATOM 2098 O O . MET A 1 260 ? 21.665 -1.894 -30.189 1.00 81.44 260 MET A O 1
ATOM 2102 N N . PHE A 1 261 ? 19.921 -3.287 -29.919 1.00 81.00 261 PHE A N 1
ATOM 2103 C CA . PHE A 1 261 ? 20.118 -4.017 -31.171 1.00 81.00 261 PHE A CA 1
ATOM 2104 C C . PHE A 1 261 ? 19.965 -3.117 -32.398 1.00 81.00 261 PHE A C 1
ATOM 2106 O O . PHE A 1 261 ? 20.838 -3.130 -33.251 1.00 81.00 261 PHE A O 1
ATOM 2113 N N . SER A 1 262 ? 18.923 -2.286 -32.472 1.00 83.44 262 SER A N 1
ATOM 2114 C CA . SER A 1 262 ? 18.738 -1.357 -33.593 1.00 83.44 262 SER A CA 1
ATOM 2115 C C . SER A 1 262 ? 19.860 -0.319 -33.695 1.00 83.44 262 SER A C 1
ATOM 2117 O O . SER A 1 262 ? 20.255 0.033 -34.801 1.00 83.44 262 SER A O 1
ATOM 2119 N N . SER A 1 263 ? 20.408 0.156 -32.569 1.00 79.38 263 SER A N 1
ATOM 2120 C CA . SER A 1 263 ? 21.586 1.038 -32.567 1.00 79.38 263 SER A CA 1
ATOM 2121 C C . SER A 1 263 ? 22.822 0.334 -33.134 1.00 79.38 263 SER A C 1
ATOM 2123 O O . SER A 1 263 ? 23.599 0.946 -33.862 1.00 79.38 263 SER A O 1
ATOM 2125 N N . VAL A 1 264 ? 22.990 -0.955 -32.827 1.00 79.31 264 VAL A N 1
ATOM 2126 C CA . VAL A 1 264 ? 24.059 -1.792 -33.384 1.00 79.31 264 VAL A CA 1
ATOM 2127 C C . VAL A 1 264 ? 23.811 -2.051 -34.873 1.00 79.31 264 VAL A C 1
ATOM 2129 O O . VAL A 1 264 ? 24.677 -1.756 -35.685 1.00 79.31 264 VAL A O 1
ATOM 2132 N N . GLU A 1 265 ? 22.628 -2.526 -35.256 1.00 81.19 265 GLU A N 1
ATOM 2133 C CA . GLU A 1 265 ? 22.235 -2.803 -36.642 1.00 81.19 265 GLU A CA 1
ATOM 2134 C C . GLU A 1 265 ? 22.410 -1.568 -37.530 1.00 81.19 265 GLU A C 1
ATOM 2136 O O . GLU A 1 265 ? 23.072 -1.653 -38.558 1.00 81.19 265 GLU A O 1
ATOM 2141 N N . SER A 1 266 ? 21.967 -0.390 -37.081 1.00 78.69 266 SER A N 1
ATOM 2142 C CA . SER A 1 266 ? 22.181 0.874 -37.794 1.00 78.69 266 SER A CA 1
ATOM 2143 C C . SER A 1 266 ? 23.663 1.223 -37.967 1.00 78.69 266 SER A C 1
ATOM 2145 O O . SER A 1 266 ? 24.033 1.770 -39.004 1.00 78.69 266 SER A O 1
ATOM 2147 N N . ALA A 1 267 ? 24.522 0.896 -36.997 1.00 72.75 267 ALA A N 1
ATOM 2148 C CA . ALA A 1 267 ? 25.967 1.083 -37.131 1.00 72.75 267 ALA A CA 1
ATOM 2149 C C . ALA A 1 267 ? 26.596 0.124 -38.163 1.00 72.75 267 ALA A C 1
ATOM 2151 O O . ALA A 1 267 ? 27.674 0.409 -38.685 1.00 72.75 267 ALA A O 1
ATOM 2152 N N . PHE A 1 268 ? 25.923 -0.989 -38.482 1.00 70.94 268 PHE A N 1
ATOM 2153 C CA . PHE A 1 268 ? 26.346 -1.967 -39.485 1.00 70.94 268 PHE A CA 1
ATOM 2154 C C . PHE A 1 268 ? 25.585 -1.867 -40.820 1.00 70.94 268 PHE A C 1
ATOM 2156 O O . PHE A 1 268 ? 26.070 -2.409 -41.804 1.00 70.94 268 PHE A O 1
ATOM 2163 N N . GLU A 1 269 ? 24.448 -1.182 -40.932 1.00 68.19 269 GLU A N 1
ATOM 2164 C CA . GLU A 1 269 ? 23.715 -1.036 -42.206 1.00 68.19 269 GLU A CA 1
ATOM 2165 C C . GLU A 1 269 ? 24.403 -0.081 -43.193 1.00 68.19 269 GLU A C 1
ATOM 2167 O O . GLU A 1 269 ? 24.348 -0.303 -44.402 1.00 68.19 269 GLU A O 1
ATOM 2172 N N . ASP A 1 270 ? 25.145 0.918 -42.704 1.00 58.62 270 ASP A N 1
ATOM 2173 C CA . ASP A 1 270 ? 25.905 1.862 -43.547 1.00 58.62 270 ASP A CA 1
ATOM 2174 C C . ASP A 1 270 ? 27.219 1.248 -44.106 1.00 58.62 270 ASP A C 1
ATOM 2176 O O . ASP A 1 270 ? 28.079 1.907 -44.705 1.00 58.62 270 ASP A O 1
ATOM 2180 N N . SER A 1 271 ? 27.398 -0.068 -43.927 1.00 52.47 271 SER A N 1
ATOM 2181 C CA . SER A 1 271 ? 28.631 -0.802 -44.206 1.00 52.47 271 SER A CA 1
ATOM 2182 C C . SER A 1 271 ? 28.781 -1.234 -45.672 1.00 52.47 271 SER A C 1
ATOM 2184 O O . SER A 1 271 ? 28.867 -2.408 -46.027 1.00 52.47 271 SER A O 1
ATOM 2186 N N . SER A 1 272 ? 29.049 -0.263 -46.545 1.00 56.12 272 SER A N 1
ATOM 2187 C CA . SER A 1 272 ? 29.944 -0.544 -47.687 1.00 56.12 272 SER A CA 1
ATOM 2188 C C . SER A 1 272 ? 31.388 -0.861 -47.224 1.00 56.12 272 SER A C 1
ATOM 2190 O O . SER A 1 272 ? 32.219 -1.318 -48.011 1.00 56.12 272 SER A O 1
ATOM 2192 N N . LYS A 1 273 ? 31.681 -0.696 -45.922 1.00 55.69 273 LYS A N 1
ATOM 2193 C CA . LYS A 1 273 ? 32.908 -1.096 -45.217 1.00 55.69 273 LYS A CA 1
ATOM 2194 C C . LYS A 1 273 ? 32.550 -1.900 -43.963 1.00 55.69 273 LYS A C 1
ATOM 2196 O O . LYS A 1 273 ? 31.873 -1.382 -43.091 1.00 55.69 273 LYS A O 1
ATOM 2201 N N . ARG A 1 274 ? 33.054 -3.134 -43.836 1.00 56.62 274 ARG A N 1
ATOM 2202 C CA . ARG A 1 274 ? 32.819 -4.080 -42.714 1.00 56.62 274 ARG A CA 1
ATOM 2203 C C . ARG A 1 274 ? 33.316 -3.616 -41.324 1.00 56.62 274 ARG A C 1
ATOM 2205 O O . ARG A 1 274 ? 33.427 -4.442 -40.426 1.00 56.62 274 ARG A O 1
ATOM 2212 N N . ILE A 1 275 ? 33.679 -2.346 -41.153 1.00 63.62 275 ILE A N 1
ATOM 2213 C CA . ILE A 1 275 ? 34.261 -1.802 -39.921 1.00 63.62 275 ILE A CA 1
ATOM 2214 C C . ILE A 1 275 ? 33.487 -0.520 -39.578 1.00 63.62 275 ILE A C 1
ATOM 2216 O O . ILE A 1 275 ? 33.517 0.403 -40.398 1.00 63.62 275 ILE A O 1
ATOM 2220 N N . PRO A 1 276 ? 32.799 -0.464 -38.421 1.00 61.75 276 PRO A N 1
ATOM 2221 C CA . PRO A 1 276 ? 32.154 0.753 -37.934 1.00 61.75 276 PRO A CA 1
ATOM 2222 C C . PRO A 1 276 ? 33.177 1.880 -37.750 1.00 61.75 276 PRO A C 1
ATOM 2224 O O . PRO A 1 276 ? 34.284 1.646 -37.266 1.00 61.75 276 PRO A O 1
ATOM 2227 N N . ASP A 1 277 ? 32.807 3.099 -38.129 1.00 70.56 277 ASP A N 1
ATOM 2228 C CA . ASP A 1 277 ? 33.615 4.298 -37.903 1.00 70.56 277 ASP A CA 1
ATOM 2229 C C . ASP A 1 277 ? 33.587 4.715 -36.417 1.00 70.56 277 ASP A C 1
ATOM 2231 O O . ASP A 1 277 ? 32.658 4.365 -35.676 1.00 70.56 277 ASP A O 1
ATOM 2235 N N . GLU A 1 278 ? 34.575 5.493 -35.970 1.00 73.44 278 GLU A N 1
ATOM 2236 C CA . GLU A 1 278 ? 34.700 5.932 -34.568 1.00 73.44 278 GLU A CA 1
ATOM 2237 C C . GLU A 1 278 ? 33.427 6.662 -34.097 1.00 73.44 278 GLU A C 1
ATOM 2239 O O . GLU A 1 278 ? 32.895 6.379 -33.021 1.00 73.44 278 GLU A O 1
ATOM 2244 N N . ALA A 1 279 ? 32.837 7.490 -34.964 1.00 72.94 279 ALA A N 1
ATOM 2245 C CA . ALA A 1 279 ? 31.585 8.195 -34.693 1.00 72.94 279 ALA A CA 1
ATOM 2246 C C . ALA A 1 279 ? 30.385 7.250 -34.472 1.00 72.94 279 ALA A C 1
ATOM 2248 O O . ALA A 1 279 ? 29.572 7.472 -33.572 1.00 72.94 279 ALA A O 1
ATOM 2249 N N . THR A 1 280 ? 30.273 6.167 -35.250 1.00 70.88 280 THR A N 1
ATOM 2250 C CA . THR A 1 280 ? 29.210 5.162 -35.068 1.00 70.88 280 THR A CA 1
ATOM 2251 C C . THR A 1 280 ? 29.391 4.356 -33.786 1.00 70.88 280 THR A C 1
ATOM 2253 O O . THR A 1 280 ? 28.408 4.076 -33.099 1.00 70.88 280 THR A O 1
ATOM 2256 N N . THR A 1 281 ? 30.635 4.056 -33.398 1.00 75.25 281 THR A N 1
ATOM 2257 C CA . THR A 1 281 ? 30.902 3.399 -32.108 1.00 75.25 281 THR A CA 1
ATOM 2258 C C . THR A 1 281 ? 30.531 4.298 -30.927 1.00 75.25 281 THR A C 1
ATOM 2260 O O . THR A 1 281 ? 29.946 3.824 -29.954 1.00 75.25 281 THR A O 1
ATOM 2263 N N . GLU A 1 282 ? 30.756 5.611 -31.037 1.00 79.50 282 GLU A N 1
ATOM 2264 C CA . GLU A 1 282 ? 30.372 6.578 -30.008 1.00 79.50 282 GLU A CA 1
ATOM 2265 C C . GLU A 1 282 ? 28.844 6.662 -29.835 1.00 79.50 282 GLU A C 1
ATOM 2267 O O . GLU A 1 282 ? 28.350 6.766 -28.710 1.00 79.50 282 GLU A O 1
ATOM 2272 N N . ILE A 1 283 ? 28.076 6.565 -30.927 1.00 78.44 283 ILE A N 1
ATOM 2273 C CA . ILE A 1 283 ? 26.603 6.537 -30.889 1.00 78.44 283 ILE A CA 1
ATOM 2274 C C . ILE A 1 283 ? 26.100 5.284 -30.161 1.00 78.44 283 ILE A C 1
ATOM 2276 O O . ILE A 1 283 ? 25.230 5.392 -29.292 1.00 78.44 283 ILE A O 1
ATOM 2280 N N . VAL A 1 284 ? 26.672 4.112 -30.457 1.00 78.38 284 VAL A N 1
ATOM 2281 C CA . VAL A 1 284 ? 26.322 2.852 -29.780 1.00 78.38 284 VAL A CA 1
ATOM 2282 C C . VAL A 1 284 ? 26.651 2.932 -28.287 1.00 78.38 284 VAL A C 1
ATOM 2284 O O . VAL A 1 284 ? 25.785 2.659 -27.455 1.00 78.38 284 VAL A O 1
ATOM 2287 N N . VAL A 1 285 ? 27.853 3.391 -27.922 1.00 81.12 285 VAL A N 1
ATOM 2288 C CA . VAL A 1 285 ? 28.275 3.539 -26.516 1.00 81.12 285 VAL A CA 1
ATOM 2289 C C . VAL A 1 285 ? 27.390 4.533 -25.761 1.00 81.12 285 VAL A C 1
ATOM 2291 O O . VAL A 1 285 ? 26.994 4.267 -24.621 1.00 81.12 285 VAL A O 1
ATOM 2294 N N . LYS A 1 286 ? 27.018 5.657 -26.384 1.00 83.19 286 LYS A N 1
ATOM 2295 C CA . LYS A 1 286 ? 26.075 6.621 -25.794 1.00 83.19 286 LYS A CA 1
ATOM 2296 C C . LYS A 1 286 ? 24.693 6.007 -25.593 1.00 83.19 286 LYS A C 1
ATOM 2298 O O . LYS A 1 286 ? 24.113 6.181 -24.526 1.00 83.19 286 LYS A O 1
ATOM 2303 N N . SER A 1 287 ? 24.182 5.264 -26.574 1.00 79.69 287 SER A N 1
ATOM 2304 C CA . SER A 1 287 ? 22.889 4.578 -26.468 1.00 79.69 287 SER A CA 1
ATOM 2305 C C . SER A 1 287 ? 22.880 3.552 -25.329 1.00 79.69 287 SER A C 1
ATOM 2307 O O . SER A 1 287 ? 21.927 3.521 -24.552 1.00 79.69 287 SER A O 1
ATOM 2309 N N . LEU A 1 288 ? 23.945 2.755 -25.191 1.00 80.19 288 LEU A N 1
ATOM 2310 C CA . LEU A 1 288 ? 24.112 1.799 -24.089 1.00 80.19 288 LEU A CA 1
ATOM 2311 C C . LEU A 1 288 ? 24.180 2.512 -22.735 1.00 80.19 288 LEU A C 1
ATOM 2313 O O . LEU A 1 288 ? 23.498 2.124 -21.789 1.00 80.19 288 LEU A O 1
ATOM 2317 N N . SER A 1 289 ? 24.953 3.597 -22.654 1.00 83.50 289 SER A N 1
ATOM 2318 C CA . SER A 1 289 ? 25.100 4.385 -21.426 1.00 83.50 289 SER A CA 1
ATOM 2319 C C . SER A 1 289 ? 23.771 4.993 -20.967 1.00 83.50 289 SER A C 1
ATOM 2321 O O . SER A 1 289 ? 23.489 5.032 -19.770 1.00 83.50 289 SER A O 1
ATOM 2323 N N . ILE A 1 290 ? 22.921 5.440 -21.898 1.00 84.69 290 ILE A N 1
ATOM 2324 C CA . ILE A 1 290 ? 21.588 5.975 -21.582 1.00 84.69 290 ILE A CA 1
ATOM 2325 C C . ILE A 1 290 ? 20.674 4.880 -21.014 1.00 84.69 290 ILE A C 1
ATOM 2327 O O . ILE A 1 290 ? 20.034 5.096 -19.988 1.00 84.69 290 ILE A O 1
ATOM 2331 N N . GLU A 1 291 ? 20.627 3.702 -21.640 1.00 81.12 291 GLU A N 1
ATOM 2332 C CA . GLU A 1 291 ? 19.773 2.600 -21.173 1.00 81.12 291 GLU A CA 1
ATOM 2333 C C . GLU A 1 291 ? 20.265 2.026 -19.827 1.00 81.12 291 GLU A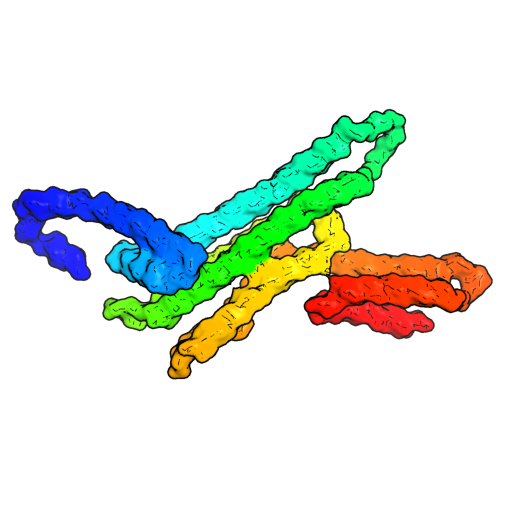 C 1
ATOM 2335 O O . GLU A 1 291 ? 19.452 1.743 -18.949 1.00 81.12 291 GLU A O 1
ATOM 2340 N N . LEU A 1 292 ? 21.583 1.942 -19.599 1.00 81.44 292 LEU A N 1
ATOM 2341 C CA . LEU A 1 292 ? 22.157 1.492 -18.320 1.00 81.44 292 LEU A CA 1
ATOM 2342 C C . LEU A 1 292 ? 21.967 2.521 -17.194 1.00 81.44 292 LEU A C 1
ATOM 2344 O O . LEU A 1 292 ? 21.550 2.162 -16.0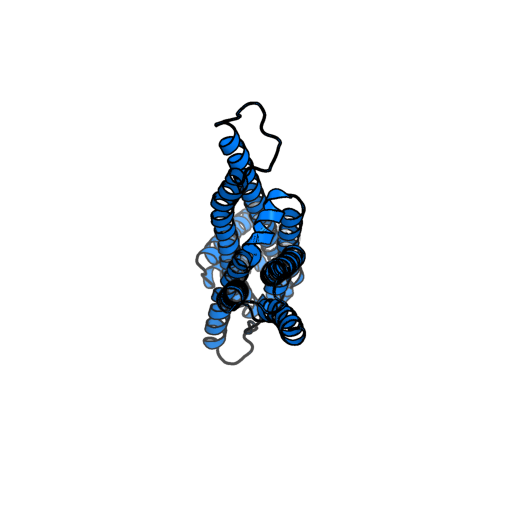92 1.00 81.44 292 LEU A O 1
ATOM 2348 N N . SER A 1 293 ? 22.207 3.808 -17.463 1.00 84.62 293 SER A N 1
ATOM 2349 C CA . SER A 1 293 ? 22.021 4.878 -16.465 1.00 84.62 293 SER A CA 1
ATOM 2350 C C . SER A 1 293 ? 20.559 5.062 -16.049 1.00 84.62 293 SER A C 1
ATOM 2352 O O . SER A 1 293 ? 20.271 5.438 -14.911 1.00 84.62 293 SER A O 1
ATOM 2354 N N . ALA A 1 294 ? 19.605 4.741 -16.929 1.00 82.06 294 ALA A N 1
ATOM 2355 C CA . ALA A 1 294 ? 18.189 4.746 -16.578 1.00 82.06 294 ALA A CA 1
ATOM 2356 C C . ALA A 1 294 ? 17.853 3.728 -15.472 1.00 82.06 294 ALA A C 1
ATOM 2358 O O . ALA A 1 294 ? 16.882 3.927 -14.738 1.00 82.06 294 ALA A O 1
ATOM 2359 N N . VAL A 1 295 ? 18.661 2.672 -15.335 1.00 86.44 295 VAL A N 1
ATOM 2360 C CA . VAL A 1 295 ? 18.367 1.469 -14.549 1.00 86.44 295 VAL A CA 1
ATOM 2361 C C . VAL A 1 295 ? 19.305 1.286 -13.342 1.00 86.44 295 VAL A C 1
ATOM 2363 O O . VAL A 1 295 ? 18.956 0.573 -12.408 1.00 86.44 295 VAL A O 1
ATOM 2366 N N . GLU A 1 296 ? 20.438 1.993 -13.296 1.00 84.31 296 GLU A N 1
ATOM 2367 C CA . GLU A 1 296 ? 21.494 1.901 -12.265 1.00 84.31 296 GLU A CA 1
ATOM 2368 C C . GLU A 1 296 ? 20.995 1.893 -10.804 1.00 84.31 296 GLU A C 1
ATOM 2370 O O . GLU A 1 296 ? 21.595 1.269 -9.933 1.00 84.31 296 GLU A O 1
ATOM 2375 N N . PHE A 1 297 ? 19.874 2.560 -10.520 1.00 84.12 297 PHE A N 1
ATOM 2376 C CA . PHE A 1 297 ? 19.318 2.662 -9.169 1.00 84.12 297 PHE A CA 1
ATOM 2377 C C . PHE A 1 297 ? 18.721 1.351 -8.616 1.00 84.12 297 PHE A C 1
ATOM 2379 O O . PHE A 1 297 ? 18.484 1.274 -7.410 1.00 84.12 297 PHE A O 1
ATOM 2386 N N . ASP A 1 298 ? 18.432 0.351 -9.457 1.00 85.69 298 ASP A N 1
ATOM 2387 C CA . ASP A 1 298 ? 17.879 -0.945 -9.043 1.00 85.69 298 ASP A CA 1
ATOM 2388 C C . ASP A 1 298 ? 18.798 -2.083 -9.492 1.00 85.69 298 ASP A C 1
ATOM 2390 O O . ASP A 1 298 ? 18.925 -2.359 -10.681 1.00 85.69 298 ASP A O 1
ATOM 2394 N N . GLY A 1 299 ? 19.424 -2.775 -8.536 1.00 81.38 299 GLY A N 1
ATOM 2395 C CA . GLY A 1 299 ? 20.396 -3.830 -8.841 1.00 81.38 299 GLY A CA 1
ATOM 2396 C C . GLY A 1 299 ? 19.806 -5.032 -9.590 1.00 81.38 299 GLY A C 1
ATOM 2397 O O . GLY A 1 299 ? 20.506 -5.656 -10.383 1.00 81.38 299 GLY A O 1
ATOM 2398 N N . GLU A 1 300 ? 18.525 -5.348 -9.376 1.00 83.25 300 GLU A N 1
ATOM 2399 C CA . GLU A 1 300 ? 17.854 -6.475 -10.036 1.00 83.25 300 GLU A CA 1
ATOM 2400 C C . GLU A 1 300 ? 17.541 -6.147 -11.502 1.00 83.25 300 GLU A C 1
ATOM 2402 O O . GLU A 1 300 ? 17.907 -6.915 -12.391 1.00 83.25 300 GLU A O 1
ATOM 2407 N N . LEU A 1 301 ? 16.961 -4.973 -11.775 1.00 83.88 301 LEU A N 1
ATOM 2408 C CA . LEU A 1 301 ? 16.709 -4.504 -13.138 1.00 83.88 301 LEU A CA 1
ATOM 2409 C C . LEU A 1 301 ? 18.026 -4.227 -13.882 1.00 83.88 301 LEU A C 1
ATOM 2411 O O . LEU A 1 301 ? 18.148 -4.556 -15.062 1.00 83.88 301 LEU A O 1
ATOM 2415 N N . PHE A 1 302 ? 19.033 -3.682 -13.190 1.00 84.00 302 PHE A N 1
ATOM 2416 C CA . PHE A 1 302 ? 20.359 -3.430 -13.755 1.00 84.00 302 PHE A CA 1
ATOM 2417 C C . PHE A 1 302 ? 21.026 -4.732 -14.171 1.00 84.00 302 PHE A C 1
ATOM 2419 O O . PHE A 1 302 ? 21.478 -4.839 -15.305 1.00 84.00 302 PHE A O 1
ATOM 2426 N N . SER A 1 303 ? 21.020 -5.749 -13.305 1.00 82.31 303 SER A N 1
ATOM 2427 C CA . SER A 1 303 ? 21.572 -7.060 -13.642 1.00 82.31 303 SER A CA 1
ATOM 2428 C C . SER A 1 303 ? 20.879 -7.680 -14.853 1.00 82.31 303 SER A C 1
ATOM 2430 O O . SER A 1 303 ? 21.560 -8.287 -15.673 1.00 82.31 303 SER A O 1
ATOM 2432 N N . GLN A 1 304 ? 19.557 -7.536 -14.991 1.00 82.69 304 GLN A N 1
ATOM 2433 C CA . GLN A 1 304 ? 18.845 -8.047 -16.163 1.00 82.69 304 GLN A CA 1
ATOM 2434 C C . GLN A 1 304 ? 19.333 -7.358 -17.444 1.00 82.69 304 GLN A C 1
ATOM 2436 O O . GLN A 1 304 ? 19.770 -8.040 -18.365 1.00 82.69 304 GLN A O 1
ATOM 2441 N N . VAL A 1 305 ? 19.327 -6.022 -17.497 1.00 78.88 305 VAL A N 1
ATOM 2442 C CA . VAL A 1 305 ? 19.758 -5.262 -18.689 1.00 78.88 305 VAL A CA 1
ATOM 2443 C C . VAL A 1 305 ? 21.249 -5.469 -18.989 1.00 78.88 305 VAL A C 1
ATOM 2445 O O . VAL A 1 305 ? 21.632 -5.629 -20.149 1.00 78.88 305 VAL A O 1
ATOM 2448 N N . PHE A 1 306 ? 22.083 -5.527 -17.951 1.00 77.69 306 PHE A N 1
ATOM 2449 C CA . PHE A 1 306 ? 23.529 -5.700 -18.055 1.00 77.69 306 PHE A CA 1
ATOM 2450 C C . PHE A 1 306 ? 23.928 -7.093 -18.558 1.00 77.69 306 PHE A C 1
ATOM 2452 O O . PHE A 1 306 ? 24.720 -7.178 -19.490 1.00 77.69 306 PHE A O 1
ATOM 2459 N N . ILE A 1 307 ? 23.342 -8.179 -18.028 1.00 74.56 307 ILE A N 1
ATOM 2460 C CA . ILE A 1 307 ? 23.612 -9.551 -18.510 1.00 74.56 307 ILE A CA 1
ATOM 2461 C C . ILE A 1 307 ? 23.330 -9.656 -20.009 1.00 74.56 307 ILE A C 1
ATOM 2463 O O . ILE A 1 307 ? 24.095 -10.277 -20.745 1.00 74.56 307 ILE A O 1
ATOM 2467 N N . PHE A 1 308 ? 22.252 -9.026 -20.480 1.00 65.50 308 PHE A N 1
ATOM 2468 C CA . PHE A 1 308 ? 21.971 -9.000 -21.908 1.00 65.50 308 PHE A CA 1
ATOM 2469 C C . PHE A 1 308 ? 23.020 -8.192 -22.677 1.00 65.50 308 PHE A C 1
ATOM 2471 O O . PHE A 1 308 ? 23.493 -8.678 -23.698 1.00 65.50 308 PHE A O 1
ATOM 2478 N N . SER A 1 309 ? 23.445 -7.027 -22.178 1.00 61.09 309 SER A N 1
ATOM 2479 C CA . SER A 1 309 ? 24.517 -6.220 -22.787 1.00 61.09 309 SER A CA 1
ATOM 2480 C C . SER A 1 309 ? 25.869 -6.949 -22.872 1.00 61.09 309 SER A C 1
ATOM 2482 O O . SER A 1 309 ? 26.560 -6.821 -23.880 1.00 61.09 309 SER A O 1
ATOM 2484 N N . ASP A 1 310 ? 26.252 -7.721 -21.853 1.00 61.41 310 ASP A N 1
ATOM 2485 C CA . ASP A 1 310 ? 27.513 -8.481 -21.825 1.00 61.41 310 ASP A CA 1
ATOM 2486 C C . ASP A 1 310 ? 27.529 -9.635 -22.833 1.00 61.41 310 ASP A C 1
ATOM 2488 O O . ASP A 1 310 ? 28.556 -9.928 -23.451 1.00 61.41 310 ASP A O 1
ATOM 2492 N N . ILE A 1 311 ? 26.374 -10.267 -23.066 1.00 60.38 311 ILE A N 1
ATOM 2493 C CA . ILE A 1 311 ? 26.237 -11.232 -24.160 1.00 60.38 311 ILE A CA 1
ATOM 2494 C C . ILE A 1 311 ? 26.564 -10.535 -25.489 1.00 60.38 311 ILE A C 1
ATOM 2496 O O . ILE A 1 311 ? 27.313 -11.087 -26.287 1.00 60.38 311 ILE A O 1
ATOM 2500 N N . PHE A 1 312 ? 26.091 -9.303 -25.708 1.00 53.84 312 PHE A N 1
ATOM 2501 C CA . PHE A 1 312 ? 26.370 -8.555 -26.940 1.00 53.84 312 PHE A CA 1
ATOM 2502 C C . PHE A 1 312 ? 27.831 -8.111 -27.085 1.00 53.84 312 PHE A C 1
ATOM 2504 O O . PHE A 1 312 ? 28.359 -8.195 -28.191 1.00 53.84 312 PHE A O 1
ATOM 2511 N N . SER A 1 313 ? 28.506 -7.690 -26.008 1.00 53.44 313 SER A N 1
ATOM 2512 C CA . SER A 1 313 ? 29.933 -7.317 -26.070 1.00 53.44 313 SER A CA 1
ATOM 2513 C C . SER A 1 313 ? 30.843 -8.503 -26.402 1.00 53.44 313 SER A C 1
ATOM 2515 O O . SER A 1 313 ? 31.921 -8.312 -26.947 1.00 53.44 313 SER A O 1
ATOM 2517 N N . THR A 1 314 ? 30.387 -9.727 -26.120 1.00 53.88 314 THR A N 1
ATOM 2518 C CA . THR A 1 314 ? 31.104 -10.969 -26.444 1.00 53.88 314 THR A CA 1
ATOM 2519 C C . THR A 1 314 ? 30.941 -11.380 -27.920 1.00 53.88 314 THR A C 1
ATOM 2521 O O . THR A 1 314 ? 31.728 -12.181 -28.421 1.00 53.88 314 THR A O 1
ATOM 2524 N N . PHE A 1 315 ? 29.922 -10.864 -28.623 1.00 47.09 315 PHE A N 1
ATOM 2525 C CA . PHE A 1 315 ? 29.652 -11.161 -30.040 1.00 47.09 315 PHE A CA 1
ATOM 2526 C C . PHE A 1 315 ? 30.207 -10.112 -31.026 1.00 47.09 315 PHE A C 1
ATOM 2528 O O . PHE A 1 315 ? 30.182 -10.368 -32.232 1.00 47.09 315 PHE A O 1
ATOM 2535 N N . LEU A 1 316 ? 30.693 -8.967 -30.531 1.00 42.66 316 LEU A N 1
ATOM 2536 C CA . LEU A 1 316 ? 31.428 -7.937 -31.285 1.00 42.66 316 LEU A CA 1
ATOM 2537 C C . LEU A 1 316 ? 32.939 -8.197 -31.238 1.00 42.66 316 LEU A C 1
ATOM 2539 O O . LEU A 1 316 ? 33.592 -7.969 -32.281 1.00 42.66 316 LEU A O 1
#

Radius of gyration: 28.09 Å; chains: 1; bounding box: 72×35×88 Å